Protein AF-A0A7K3GNE7-F1 (afdb_monomer_lite)

Structure (mmCIF, N/CA/C/O backbone):
data_AF-A0A7K3GNE7-F1
#
_entry.id   AF-A0A7K3GNE7-F1
#
loop_
_atom_site.group_PDB
_atom_site.id
_atom_site.type_symbol
_atom_site.label_atom_id
_atom_site.label_alt_id
_atom_site.label_comp_id
_atom_site.label_asym_id
_atom_site.label_entity_id
_atom_site.label_seq_id
_atom_site.pdbx_PDB_ins_code
_atom_site.Cartn_x
_atom_site.Cartn_y
_atom_site.Cartn_z
_atom_site.occupancy
_atom_site.B_iso_or_equiv
_atom_site.auth_seq_id
_atom_site.auth_comp_id
_atom_site.auth_asym_id
_atom_site.auth_atom_id
_atom_site.pdbx_PDB_model_num
ATOM 1 N N . MET A 1 1 ? 6.728 -35.533 55.984 1.00 44.62 1 MET A N 1
ATOM 2 C CA . MET A 1 1 ? 7.072 -34.169 55.531 1.00 44.62 1 MET A CA 1
ATOM 3 C C . MET A 1 1 ? 7.356 -34.229 54.044 1.00 44.62 1 MET A C 1
ATOM 5 O O . MET A 1 1 ? 8.386 -34.779 53.731 1.00 44.62 1 MET A O 1
ATOM 9 N N . HIS A 1 2 ? 6.476 -33.744 53.164 1.00 38.84 2 HIS A N 1
ATOM 10 C CA . HIS A 1 2 ? 6.829 -33.176 51.850 1.00 38.84 2 HIS A CA 1
ATOM 11 C C . HIS A 1 2 ? 5.596 -32.410 51.350 1.00 38.84 2 HIS A C 1
ATOM 13 O O . HIS A 1 2 ? 4.545 -32.997 51.109 1.00 38.84 2 HIS A O 1
ATOM 19 N N . ALA A 1 3 ? 5.709 -31.082 51.318 1.00 41.66 3 ALA A N 1
ATOM 20 C CA . ALA A 1 3 ? 4.660 -30.170 50.887 1.00 41.66 3 ALA A CA 1
ATOM 21 C C . ALA A 1 3 ? 4.619 -30.112 49.354 1.00 41.66 3 ALA A C 1
ATOM 23 O O . ALA A 1 3 ? 5.645 -29.894 48.711 1.00 41.66 3 ALA A O 1
ATOM 24 N N . VAL A 1 4 ? 3.432 -30.305 48.780 1.00 44.22 4 VAL A N 1
ATOM 25 C CA . VAL A 1 4 ? 3.156 -30.087 47.357 1.00 44.22 4 VAL A CA 1
ATOM 26 C C . VAL A 1 4 ? 2.780 -28.620 47.183 1.00 44.22 4 VAL A C 1
ATOM 28 O O . VAL A 1 4 ? 1.706 -28.193 47.601 1.00 44.22 4 VAL A O 1
ATOM 31 N N . THR A 1 5 ? 3.677 -27.834 46.594 1.00 40.72 5 THR A N 1
ATOM 32 C CA . THR A 1 5 ? 3.444 -26.414 46.314 1.00 40.72 5 THR A CA 1
ATOM 33 C C . THR A 1 5 ? 2.892 -26.263 44.898 1.00 40.72 5 THR A C 1
ATOM 35 O O . THR A 1 5 ? 3.589 -26.498 43.912 1.00 40.72 5 THR A O 1
ATOM 38 N N . THR A 1 6 ? 1.628 -25.862 44.783 1.00 38.97 6 THR A N 1
ATOM 39 C CA . THR A 1 6 ? 0.985 -25.487 43.518 1.00 38.97 6 THR A CA 1
ATOM 40 C C . THR A 1 6 ? 1.605 -24.198 42.978 1.00 38.97 6 THR A C 1
ATOM 42 O O . THR A 1 6 ? 1.540 -23.150 43.622 1.00 38.97 6 THR A O 1
ATOM 45 N N . LYS A 1 7 ? 2.214 -24.258 41.789 1.00 35.94 7 LYS A N 1
ATOM 46 C CA . LYS A 1 7 ? 2.802 -23.099 41.107 1.00 35.94 7 LYS A CA 1
ATOM 47 C C . LYS A 1 7 ? 1.728 -22.415 40.254 1.00 35.94 7 LYS A C 1
ATOM 49 O O . LYS A 1 7 ? 1.433 -22.853 39.149 1.00 35.94 7 LYS A O 1
ATOM 54 N N . THR A 1 8 ? 1.136 -21.347 40.781 1.00 36.00 8 THR A N 1
ATOM 55 C CA . THR A 1 8 ? 0.184 -20.482 40.070 1.00 36.00 8 THR A CA 1
ATOM 56 C C . THR A 1 8 ? 0.889 -19.742 38.929 1.00 36.00 8 THR A C 1
ATOM 58 O O . THR A 1 8 ? 1.745 -18.888 39.160 1.00 36.00 8 THR A O 1
ATOM 61 N N . THR A 1 9 ? 0.535 -20.056 37.684 1.00 36.22 9 THR A N 1
ATOM 62 C CA . THR A 1 9 ? 0.940 -19.308 36.486 1.00 36.22 9 THR A CA 1
ATOM 63 C C . THR A 1 9 ? 0.230 -17.957 36.447 1.00 36.22 9 THR A C 1
ATOM 65 O O . THR A 1 9 ? -0.969 -17.867 36.188 1.00 36.22 9 THR A O 1
ATOM 68 N N . LYS A 1 10 ? 0.989 -16.893 36.720 1.00 34.31 10 LYS A N 1
ATOM 69 C CA . LYS A 1 10 ? 0.568 -15.495 36.599 1.00 34.31 10 LYS A CA 1
ATOM 70 C C . LYS A 1 10 ? 0.518 -15.112 35.115 1.00 34.31 10 LYS A C 1
ATOM 72 O O . LYS A 1 10 ? 1.547 -15.126 34.445 1.00 34.31 10 LYS A O 1
ATOM 77 N N . ALA A 1 11 ? -0.672 -14.790 34.612 1.00 40.84 11 ALA A N 1
ATOM 78 C CA . ALA A 1 11 ? -0.861 -14.258 33.264 1.00 40.84 11 ALA A CA 1
ATOM 79 C C . ALA A 1 11 ? -0.118 -12.913 33.094 1.00 40.84 11 ALA A C 1
ATOM 81 O O . ALA A 1 11 ? -0.080 -12.121 34.044 1.00 40.84 11 ALA A O 1
ATOM 82 N N . PRO A 1 12 ? 0.467 -12.629 31.915 1.00 40.94 12 PRO A N 1
ATOM 83 C CA . PRO A 1 12 ? 1.102 -11.343 31.652 1.00 40.94 12 PRO A CA 1
ATOM 84 C C . PRO A 1 12 ? 0.048 -10.223 31.583 1.00 40.94 12 PRO A C 1
ATOM 86 O O . PRO A 1 12 ? -1.089 -10.469 31.166 1.00 40.94 12 PRO A O 1
ATOM 89 N N . PRO A 1 13 ? 0.389 -8.988 31.994 1.00 39.94 13 PRO A N 1
ATOM 90 C CA . PRO A 1 13 ? -0.555 -7.880 31.984 1.00 39.94 13 PRO A CA 1
ATOM 91 C C . PRO A 1 13 ? -0.960 -7.542 30.543 1.00 39.94 13 PRO A C 1
ATOM 93 O O . PRO A 1 13 ? -0.114 -7.261 29.695 1.00 39.94 13 PRO A O 1
ATOM 96 N N . ARG A 1 14 ? -2.271 -7.558 30.271 1.00 46.50 14 ARG A N 1
ATOM 97 C CA . ARG A 1 14 ? -2.849 -7.005 29.041 1.00 46.50 14 ARG A CA 1
ATOM 98 C C . ARG A 1 14 ? -2.554 -5.505 29.018 1.00 46.50 14 ARG A C 1
ATOM 100 O O . ARG A 1 14 ? -3.075 -4.768 29.851 1.00 46.50 14 ARG A O 1
ATOM 107 N N . GLY A 1 15 ? -1.695 -5.079 28.093 1.00 43.75 15 GLY A N 1
ATOM 108 C CA . GLY A 1 15 ? -1.466 -3.663 27.819 1.00 43.75 15 GLY A CA 1
ATOM 109 C C . GLY A 1 15 ? -2.760 -2.963 27.381 1.00 43.75 15 GLY A C 1
ATOM 110 O O . GLY A 1 15 ? -3.699 -3.631 26.935 1.00 43.75 15 GLY A O 1
ATOM 111 N N . PRO A 1 16 ? -2.840 -1.630 27.529 1.00 40.47 16 PRO A N 1
ATOM 112 C CA . PRO A 1 16 ? -4.023 -0.876 27.141 1.00 40.47 16 PRO A CA 1
ATOM 113 C C . PRO A 1 16 ? -4.309 -1.057 25.645 1.00 40.47 16 PRO A C 1
ATOM 115 O O . PRO A 1 16 ? -3.397 -1.112 24.822 1.00 40.47 16 PRO A O 1
ATOM 118 N N . SER A 1 17 ? -5.595 -1.150 25.304 1.00 46.12 17 SER A N 1
ATOM 119 C CA . SER A 1 17 ? -6.072 -1.180 23.919 1.00 46.12 17 SER A CA 1
ATOM 120 C C . SER A 1 17 ? -5.541 0.031 23.141 1.00 46.12 17 SER A C 1
ATOM 122 O O . SER A 1 17 ? -5.427 1.121 23.701 1.00 46.12 17 SER A O 1
ATOM 124 N N . LEU A 1 18 ? -5.269 -0.127 21.842 1.00 47.00 18 LEU A N 1
ATOM 125 C CA . LEU A 1 18 ? -4.891 0.971 20.936 1.00 47.00 18 LEU A CA 1
ATOM 126 C C . LEU A 1 18 ? -5.874 2.154 21.007 1.00 47.00 18 LEU A C 1
ATOM 128 O O . LEU A 1 18 ? -5.460 3.307 20.938 1.00 47.00 18 LEU A O 1
ATOM 132 N N . LEU A 1 19 ? -7.159 1.882 21.263 1.00 46.09 19 LEU A N 1
ATOM 133 C CA . LEU A 1 19 ? -8.177 2.914 21.493 1.00 46.09 19 LEU A CA 1
ATOM 134 C C . LEU A 1 19 ? -7.937 3.718 22.779 1.00 46.09 19 LEU A C 1
ATOM 136 O O . LEU A 1 19 ? -8.303 4.886 22.858 1.00 46.09 19 LEU A O 1
ATOM 140 N N . THR A 1 20 ? -7.329 3.114 23.796 1.00 43.34 20 THR A N 1
ATOM 141 C CA . THR A 1 20 ? -6.964 3.782 25.050 1.00 43.34 20 THR A CA 1
ATOM 142 C C . THR A 1 20 ? -5.728 4.658 24.868 1.00 43.34 20 THR A C 1
ATOM 144 O O . THR A 1 20 ? -5.700 5.752 25.419 1.00 43.34 20 THR A O 1
ATOM 147 N N . LEU A 1 21 ? -4.749 4.240 24.059 1.00 46.09 21 LEU A N 1
ATOM 148 C CA . LEU A 1 21 ? -3.610 5.097 23.708 1.00 46.09 21 LEU A CA 1
ATOM 149 C C . LEU A 1 21 ? -4.046 6.279 22.833 1.00 46.09 21 LEU A C 1
ATOM 151 O O . LEU A 1 21 ? -3.656 7.406 23.119 1.00 46.09 21 LEU A O 1
ATOM 155 N N . ALA A 1 22 ? -4.940 6.051 21.867 1.00 44.97 22 ALA A N 1
ATOM 156 C CA . ALA A 1 22 ? -5.535 7.120 21.063 1.00 44.97 22 ALA A CA 1
ATOM 157 C C . ALA A 1 22 ? -6.399 8.091 21.893 1.00 44.97 22 ALA A C 1
ATOM 159 O O . ALA A 1 22 ? -6.466 9.273 21.584 1.00 44.97 22 ALA A O 1
ATOM 160 N N . ARG A 1 23 ? -7.045 7.625 22.973 1.00 47.91 23 ARG A N 1
ATOM 161 C CA . ARG A 1 23 ? -7.781 8.507 23.898 1.00 47.91 23 ARG A CA 1
ATOM 162 C C . ARG A 1 23 ? -6.885 9.235 24.894 1.00 47.91 23 ARG A C 1
ATOM 164 O O . ARG A 1 23 ? -7.246 10.320 25.339 1.00 47.91 23 ARG A O 1
ATOM 171 N N . LEU A 1 24 ? -5.747 8.657 25.275 1.00 45.91 24 LEU A N 1
ATOM 172 C CA . LEU A 1 24 ? -4.810 9.291 26.205 1.00 45.91 24 LEU A CA 1
ATOM 173 C C . LEU A 1 24 ? -4.085 10.478 25.568 1.00 45.91 24 LEU A C 1
ATOM 175 O O . LEU A 1 24 ? -3.818 11.451 26.267 1.00 45.91 24 LEU A O 1
ATOM 179 N N . THR A 1 25 ? -3.844 10.456 24.256 1.00 46.09 25 THR A N 1
ATOM 180 C CA . THR A 1 25 ? -3.287 11.618 23.549 1.00 46.09 25 THR A CA 1
ATOM 181 C C . THR A 1 25 ? -4.280 12.783 23.471 1.00 46.09 25 THR A C 1
ATOM 183 O O . THR A 1 25 ? -3.853 13.933 23.480 1.00 46.09 25 THR A O 1
ATOM 186 N N . THR A 1 26 ? -5.593 12.523 23.489 1.00 44.25 26 THR A N 1
ATOM 187 C CA . THR A 1 26 ? -6.633 13.570 23.427 1.00 44.25 26 THR A CA 1
ATOM 188 C C . THR A 1 26 ? -7.192 13.991 24.792 1.00 44.25 26 THR A C 1
ATOM 190 O O . THR A 1 26 ? -7.855 15.018 24.890 1.00 44.25 26 THR A O 1
ATOM 193 N N . ALA A 1 27 ? -6.975 13.214 25.861 1.00 38.66 27 ALA A N 1
ATOM 194 C CA . ALA A 1 27 ? -7.550 13.492 27.186 1.00 38.66 27 ALA A CA 1
ATOM 195 C C . ALA A 1 27 ? -6.721 14.463 28.051 1.00 38.66 27 ALA A C 1
ATOM 197 O O . ALA A 1 27 ? -7.217 14.933 29.073 1.00 38.66 27 ALA A O 1
ATOM 198 N N . SER A 1 28 ? -5.492 14.811 27.651 1.00 44.25 28 SER A N 1
ATOM 199 C CA . SER A 1 28 ? -4.605 15.710 28.413 1.00 44.25 28 SER A CA 1
ATOM 200 C C . SER A 1 28 ? -4.872 17.208 28.171 1.00 44.25 28 SER A C 1
ATOM 202 O O . SER A 1 28 ? -3.947 18.017 28.190 1.00 44.25 28 SER A O 1
ATOM 204 N N . ALA A 1 29 ? -6.128 17.596 27.945 1.00 48.94 29 ALA A N 1
ATOM 205 C CA . ALA A 1 29 ? -6.529 18.990 27.740 1.00 48.94 29 ALA A CA 1
ATOM 206 C C . ALA A 1 29 ? -7.713 19.382 28.635 1.00 48.94 29 ALA A C 1
ATOM 208 O O . ALA A 1 29 ? -8.684 19.994 28.193 1.00 48.94 29 ALA A O 1
ATOM 209 N N . ARG A 1 30 ? -7.652 19.026 29.922 1.00 43.94 30 ARG A N 1
ATOM 210 C CA . ARG A 1 30 ? -8.574 19.586 30.916 1.00 43.94 30 ARG A CA 1
ATOM 211 C C . ARG A 1 30 ? -7.852 19.998 32.190 1.00 43.94 30 ARG A C 1
ATOM 213 O O . ARG A 1 30 ? -8.161 19.506 33.264 1.00 43.94 30 ARG A O 1
ATOM 220 N N . GLU A 1 31 ? -6.933 20.950 32.061 1.00 39.12 31 GLU A N 1
ATOM 221 C CA . GLU A 1 31 ? -6.566 21.822 33.177 1.00 39.12 31 GLU A CA 1
ATOM 222 C C . GLU A 1 31 ? -6.304 23.251 32.658 1.00 39.12 31 GLU A C 1
ATOM 224 O O . GLU A 1 31 ? -5.621 23.414 31.644 1.00 39.12 31 GLU A O 1
ATOM 229 N N . PRO A 1 32 ? -6.920 24.294 33.252 1.00 42.03 32 PRO A N 1
ATOM 230 C CA . PRO A 1 32 ? -7.066 25.593 32.610 1.00 42.03 32 PRO A CA 1
ATOM 231 C C . PRO A 1 32 ? -5.893 26.512 32.964 1.00 42.03 32 PRO A C 1
ATOM 233 O O . PRO A 1 32 ? -5.963 27.292 33.914 1.00 42.03 32 PRO A O 1
ATOM 236 N N . SER A 1 33 ? -4.827 26.477 32.170 1.00 40.34 33 SER A N 1
ATOM 237 C CA . SER A 1 33 ? -3.791 27.513 32.221 1.00 40.34 33 SER A CA 1
ATOM 238 C C . SER A 1 33 ? -4.138 28.627 31.236 1.00 40.34 33 SER A C 1
ATOM 240 O O . SER A 1 33 ? -4.093 28.459 30.020 1.00 40.34 33 SER A O 1
ATOM 242 N N . ARG A 1 34 ? -4.548 29.769 31.798 1.00 41.94 34 ARG A N 1
ATOM 243 C CA . ARG A 1 34 ? -4.919 31.003 31.096 1.00 41.94 34 ARG A CA 1
ATOM 244 C C . ARG A 1 34 ? -3.730 31.583 30.323 1.00 41.94 34 ARG A C 1
ATOM 246 O O . ARG A 1 34 ? -2.886 32.248 30.913 1.00 41.94 34 ARG A O 1
ATOM 253 N N . CYS A 1 35 ? -3.761 31.454 29.003 1.00 32.28 35 CYS A N 1
ATOM 254 C CA . CYS A 1 35 ? -3.206 32.453 28.093 1.00 32.28 35 CYS A CA 1
ATOM 255 C C . CYS A 1 35 ? -4.302 32.833 27.086 1.00 32.28 35 CYS A C 1
ATOM 257 O O . CYS A 1 35 ? -4.970 31.936 26.569 1.00 32.28 35 CYS A O 1
ATOM 259 N N . PRO A 1 36 ? -4.537 34.130 26.822 1.00 38.75 36 PRO A N 1
ATOM 260 C CA . PRO A 1 36 ? -5.545 34.544 25.860 1.00 38.75 36 PRO A CA 1
ATOM 261 C C . PRO A 1 36 ? -5.020 34.268 24.446 1.00 38.75 36 PRO A C 1
ATOM 263 O O . PRO A 1 36 ? -4.146 34.974 23.949 1.00 38.75 36 PRO A O 1
ATOM 266 N N . VAL A 1 37 ? -5.532 33.211 23.818 1.00 46.28 37 VAL A N 1
ATOM 267 C CA . VAL A 1 37 ? -5.336 32.920 22.392 1.00 46.28 37 VAL A CA 1
ATOM 268 C C . VAL A 1 37 ? -6.457 33.627 21.615 1.00 46.28 37 VAL A C 1
ATOM 270 O O . VAL A 1 37 ? -7.616 33.529 22.029 1.00 46.28 37 VAL A O 1
ATOM 273 N N . PRO A 1 38 ? -6.154 34.375 20.537 1.00 38.75 38 PRO A N 1
ATOM 274 C CA . PRO A 1 38 ? -7.177 35.029 19.727 1.00 38.75 38 PRO A CA 1
ATOM 275 C C . PRO A 1 38 ? -8.026 33.985 18.976 1.00 38.75 38 PRO A C 1
ATOM 277 O O . PRO A 1 38 ? -7.500 32.943 18.584 1.00 38.75 38 PRO A O 1
ATOM 280 N N . PRO A 1 39 ? -9.330 34.233 18.757 1.00 38.25 39 PRO A N 1
ATOM 281 C CA . PRO A 1 39 ? -10.197 33.288 18.066 1.00 38.25 39 PRO A CA 1
ATOM 282 C C . PRO A 1 39 ? -9.892 33.296 16.564 1.00 38.25 39 PRO A C 1
ATOM 284 O O . PRO A 1 39 ? -10.292 34.195 15.830 1.00 38.25 39 PRO A O 1
ATOM 287 N N . GLY A 1 40 ? -9.177 32.268 16.122 1.00 39.81 40 GLY A N 1
ATOM 288 C CA . GLY A 1 40 ? -8.947 31.923 14.726 1.00 39.81 40 GLY A CA 1
ATOM 289 C C . GLY A 1 40 ? -8.779 30.413 14.652 1.00 39.81 40 GLY A C 1
ATOM 290 O O . GLY A 1 40 ? -7.779 29.879 15.121 1.00 39.81 40 GLY A O 1
ATOM 291 N N . ARG A 1 41 ? -9.824 29.737 14.168 1.00 50.97 41 ARG A N 1
ATOM 292 C CA . ARG A 1 41 ? -9.924 28.283 14.032 1.00 50.97 41 ARG A CA 1
ATOM 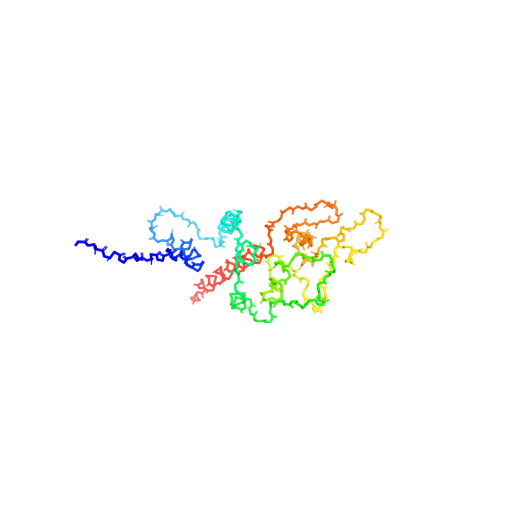293 C C . ARG A 1 41 ? -8.963 27.777 12.966 1.00 50.97 41 ARG A C 1
ATOM 295 O O . ARG A 1 41 ? -9.245 27.919 11.784 1.00 50.97 41 ARG A O 1
ATOM 302 N N . GLU A 1 42 ? -7.909 27.119 13.406 1.00 49.09 42 GLU A N 1
ATOM 303 C CA . GLU A 1 42 ? -7.164 26.115 12.652 1.00 49.09 42 GLU A CA 1
ATOM 304 C C . GLU A 1 42 ? -6.773 25.087 13.709 1.00 49.09 42 GLU A C 1
ATOM 306 O O . GLU A 1 42 ? -6.266 25.490 14.760 1.00 49.09 42 GLU A O 1
ATOM 311 N N . THR A 1 43 ? -7.041 23.791 13.521 1.00 50.97 43 THR A N 1
ATOM 312 C CA . THR A 1 43 ? -6.404 22.800 14.388 1.00 50.97 43 THR A CA 1
ATOM 313 C C . THR A 1 43 ? -4.917 22.936 14.068 1.00 50.97 43 THR A C 1
ATOM 315 O O . THR A 1 43 ? -4.498 22.757 12.921 1.00 50.97 43 THR A O 1
ATOM 318 N N . PRO A 1 44 ? -4.114 23.486 14.991 1.00 53.16 44 PRO A N 1
ATOM 319 C CA . PRO A 1 44 ? -2.886 24.112 14.546 1.00 53.16 44 PRO A CA 1
ATOM 320 C C . PRO A 1 44 ? -1.959 23.001 14.059 1.00 53.16 44 PRO A C 1
ATOM 322 O O . PRO A 1 44 ? -1.796 21.996 14.753 1.00 53.16 44 PRO A O 1
ATOM 325 N N . LEU A 1 45 ? -1.390 23.182 12.860 1.00 58.03 45 LEU A N 1
ATOM 326 C CA . LEU A 1 45 ? -0.559 22.237 12.088 1.00 58.03 45 LEU A CA 1
ATOM 327 C C . LEU A 1 45 ? 0.398 21.369 12.932 1.00 58.03 45 LEU A C 1
ATOM 329 O O . LEU A 1 45 ? 0.775 20.261 12.536 1.00 58.03 45 LEU A O 1
ATOM 333 N N . PHE A 1 46 ? 0.806 21.871 14.098 1.00 56.28 46 PHE A N 1
ATOM 334 C CA . PHE A 1 46 ? 1.627 21.166 15.068 1.00 56.28 46 PHE A CA 1
ATOM 335 C C . PHE A 1 46 ? 0.964 19.920 15.676 1.00 56.28 46 PHE A C 1
ATOM 337 O O . PHE A 1 46 ? 1.689 18.972 15.949 1.00 56.28 46 PHE A O 1
ATOM 344 N N . TRP A 1 47 ? -0.359 19.857 15.870 1.00 54.78 47 TRP A N 1
ATOM 345 C CA . TRP A 1 47 ? -1.026 18.658 16.408 1.00 54.78 47 TRP A CA 1
ATOM 346 C C . TRP A 1 47 ? -1.074 17.534 15.385 1.00 54.78 47 TRP A C 1
ATOM 348 O O . TRP A 1 47 ? -0.765 16.393 15.720 1.00 54.78 47 TRP A O 1
ATOM 358 N N . THR A 1 48 ? -1.383 17.859 14.132 1.00 60.59 48 THR A N 1
ATOM 359 C CA . THR A 1 48 ? -1.334 16.914 13.013 1.00 60.59 48 THR A CA 1
ATOM 360 C C . THR A 1 48 ? 0.086 16.390 12.822 1.00 60.59 48 THR A C 1
ATOM 362 O O . THR A 1 48 ? 0.309 15.181 12.758 1.00 60.59 48 THR A O 1
ATOM 365 N N . SER A 1 49 ? 1.070 17.294 12.855 1.00 65.50 49 SER A N 1
ATOM 366 C CA . SER A 1 49 ? 2.487 16.928 12.815 1.00 65.50 49 SER A CA 1
ATOM 367 C C . SER A 1 49 ? 2.884 16.062 14.018 1.00 65.50 49 SER A C 1
ATOM 369 O O . SER A 1 49 ? 3.560 15.055 13.845 1.00 65.50 49 SER A O 1
ATOM 371 N N . ALA A 1 50 ? 2.430 16.382 15.234 1.00 63.75 50 ALA A N 1
ATOM 372 C CA . ALA A 1 50 ? 2.741 15.627 16.450 1.00 63.75 50 ALA A CA 1
ATOM 373 C C . ALA A 1 50 ? 2.077 14.244 16.488 1.00 63.75 50 ALA A C 1
ATOM 375 O O . ALA A 1 50 ? 2.691 13.295 16.970 1.00 63.75 50 ALA A O 1
ATOM 376 N N . ALA A 1 51 ? 0.858 14.099 15.963 1.00 65.06 51 ALA A N 1
ATOM 377 C CA . ALA A 1 51 ? 0.180 12.812 15.843 1.00 65.06 51 ALA A CA 1
ATOM 378 C C . ALA A 1 51 ? 0.899 11.898 14.839 1.00 65.06 51 ALA A C 1
ATOM 380 O O . ALA A 1 51 ? 1.124 10.723 15.132 1.00 65.06 51 ALA A O 1
ATOM 381 N N . LEU A 1 52 ? 1.333 12.449 13.699 1.00 65.06 52 LEU A N 1
ATOM 382 C CA . LEU A 1 52 ? 2.135 11.729 12.707 1.00 65.06 52 LEU A CA 1
ATOM 383 C C . LEU A 1 52 ? 3.517 11.350 13.256 1.00 65.06 52 LEU A C 1
ATOM 385 O O . LEU A 1 52 ? 3.907 10.188 13.171 1.00 65.06 52 LEU A O 1
ATOM 389 N N . ILE A 1 53 ? 4.227 12.287 13.892 1.00 65.81 53 ILE A N 1
ATOM 390 C CA . ILE A 1 53 ? 5.521 12.031 14.548 1.00 65.81 53 ILE A CA 1
ATOM 391 C C . ILE A 1 53 ? 5.359 10.985 15.658 1.00 65.81 53 ILE A C 1
ATOM 393 O O . ILE A 1 53 ? 6.154 10.053 15.749 1.00 65.81 53 ILE A O 1
ATOM 397 N N . GLY A 1 54 ? 4.309 11.090 16.474 1.00 60.78 54 GLY A N 1
ATOM 398 C CA . GLY A 1 54 ? 3.993 10.125 17.523 1.00 60.78 54 GLY A CA 1
ATOM 399 C C . GLY A 1 54 ? 3.727 8.732 16.959 1.00 60.78 54 GLY A C 1
ATOM 400 O O . GLY A 1 54 ? 4.285 7.760 17.461 1.00 60.78 54 GLY A O 1
ATOM 401 N N . SER A 1 55 ? 2.946 8.634 15.882 1.00 60.03 55 SER A N 1
ATOM 402 C CA . SER A 1 55 ? 2.698 7.377 15.173 1.00 60.03 55 SER A CA 1
ATOM 403 C C . SER A 1 55 ? 3.989 6.764 14.629 1.00 60.03 55 SER A C 1
ATOM 405 O O . SER A 1 55 ? 4.272 5.597 14.893 1.00 60.03 55 SER A O 1
ATOM 407 N N . LEU A 1 56 ? 4.811 7.562 13.940 1.00 64.62 56 LEU A N 1
ATOM 408 C CA . LEU A 1 56 ? 6.103 7.133 13.402 1.00 64.62 56 LEU A CA 1
ATOM 409 C C . LEU A 1 56 ? 7.034 6.615 14.512 1.00 64.62 56 LEU A C 1
ATOM 411 O O . LEU A 1 56 ? 7.619 5.539 14.372 1.00 64.62 56 LEU A O 1
ATOM 415 N N . LEU A 1 57 ? 7.103 7.308 15.653 1.00 63.50 57 LEU A N 1
ATOM 416 C CA . LEU A 1 57 ? 7.880 6.884 16.824 1.00 63.50 57 LEU A CA 1
ATOM 417 C C . LEU A 1 57 ? 7.323 5.614 17.490 1.00 63.50 57 LEU A C 1
ATOM 419 O O . LEU A 1 57 ? 8.097 4.777 17.948 1.00 63.50 57 LEU A O 1
ATOM 423 N N . LEU A 1 58 ? 5.999 5.437 17.526 1.00 61.16 58 LEU A N 1
ATOM 424 C CA . LEU A 1 58 ? 5.338 4.233 18.048 1.00 61.16 58 LEU A CA 1
ATOM 425 C C . LEU A 1 58 ? 5.564 3.003 17.155 1.00 61.16 58 LEU A C 1
ATOM 427 O O . LEU A 1 58 ? 5.688 1.889 17.671 1.00 61.16 58 LEU A O 1
ATOM 431 N N . SER A 1 59 ? 5.636 3.206 15.838 1.00 60.09 59 SER A N 1
ATOM 432 C CA . SER A 1 59 ? 5.900 2.157 14.845 1.00 60.09 59 SER A CA 1
ATOM 433 C C . SER A 1 59 ? 7.377 1.774 14.716 1.00 60.09 59 SER A C 1
ATOM 435 O O . SER A 1 59 ? 7.690 0.689 14.225 1.00 60.09 59 SER A O 1
ATOM 437 N N . ALA A 1 60 ? 8.304 2.626 15.166 1.00 57.56 60 ALA A N 1
ATOM 438 C CA . ALA A 1 60 ? 9.734 2.391 15.013 1.00 57.56 60 ALA A CA 1
ATOM 439 C C . ALA A 1 60 ? 10.180 1.117 15.765 1.00 57.56 60 ALA A C 1
ATOM 441 O O . ALA A 1 60 ? 10.296 1.087 16.990 1.00 57.56 60 ALA A O 1
ATOM 442 N N . GLY A 1 61 ? 10.435 0.043 15.011 1.00 59.53 61 GLY A N 1
ATOM 443 C CA . GLY A 1 61 ? 11.032 -1.202 15.507 1.00 59.53 61 GLY A CA 1
ATOM 444 C C . GLY A 1 61 ? 10.064 -2.224 16.112 1.00 59.53 61 GLY A C 1
ATOM 445 O O . GLY A 1 61 ? 10.512 -3.285 16.550 1.00 59.53 61 GLY A O 1
ATOM 446 N N . ARG A 1 62 ? 8.751 -1.965 16.123 1.00 64.75 62 ARG A N 1
ATOM 447 C CA . ARG A 1 62 ? 7.754 -2.955 16.556 1.00 64.75 62 ARG A CA 1
ATOM 448 C C . ARG A 1 62 ? 7.162 -3.655 15.345 1.00 64.75 62 ARG A C 1
ATOM 450 O O . ARG A 1 62 ? 6.523 -3.017 14.525 1.00 64.75 62 ARG A O 1
ATOM 457 N N . ARG A 1 63 ? 7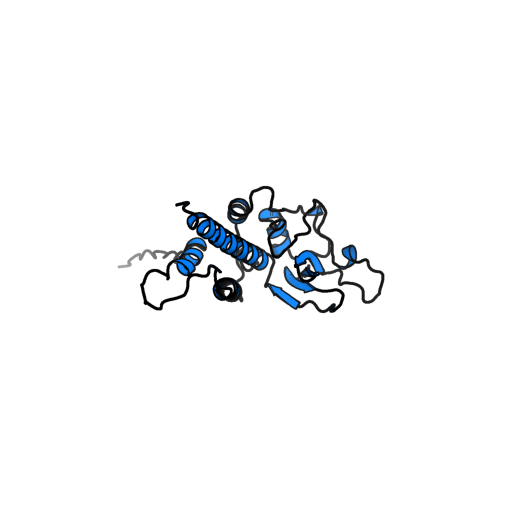.336 -4.975 15.259 1.00 76.88 63 ARG A N 1
ATOM 458 C CA . ARG A 1 63 ? 6.504 -5.816 14.392 1.00 76.88 63 ARG A CA 1
ATOM 459 C C . ARG A 1 63 ? 5.417 -6.460 15.232 1.00 76.88 63 ARG A C 1
ATOM 461 O O . ARG A 1 63 ? 5.672 -6.977 16.319 1.00 76.88 63 ARG A O 1
ATOM 468 N N . THR A 1 64 ? 4.205 -6.382 14.723 1.00 85.00 64 THR A N 1
ATOM 469 C CA . THR A 1 64 ? 3.023 -7.006 15.303 1.00 85.00 64 THR A CA 1
ATOM 470 C C . THR A 1 64 ? 2.900 -8.459 14.846 1.00 85.00 64 THR A C 1
ATOM 472 O O . THR A 1 64 ? 3.794 -8.994 14.185 1.00 85.00 64 THR A O 1
ATOM 475 N N . THR A 1 65 ? 1.794 -9.119 15.197 1.00 84.88 65 THR A N 1
ATOM 476 C CA . THR A 1 65 ? 1.564 -10.517 14.803 1.00 84.88 65 THR A CA 1
ATOM 477 C C . THR A 1 65 ? 1.392 -10.688 13.295 1.00 84.88 65 THR A C 1
ATOM 479 O O . THR A 1 65 ? 1.746 -11.740 12.765 1.00 84.88 65 THR A O 1
ATOM 482 N N . SER A 1 66 ? 0.926 -9.650 12.591 1.00 85.31 66 SER A N 1
ATOM 483 C CA . SER A 1 66 ? 0.849 -9.640 11.126 1.00 85.31 66 SER A CA 1
ATOM 484 C C . SER A 1 66 ? 2.205 -9.467 10.436 1.00 85.31 66 SER A C 1
ATOM 486 O O . SER A 1 66 ? 2.305 -9.706 9.236 1.00 85.31 66 SER A O 1
ATOM 488 N N . GLY A 1 67 ? 3.252 -9.070 11.167 1.00 88.81 67 GLY A N 1
ATOM 489 C CA . GLY A 1 67 ? 4.559 -8.730 10.600 1.00 88.81 67 GLY A CA 1
ATOM 490 C C . GLY A 1 67 ? 4.682 -7.282 10.110 1.00 88.81 67 GLY A C 1
ATOM 491 O O . GLY A 1 67 ? 5.782 -6.904 9.695 1.00 88.81 67 GLY A O 1
ATOM 492 N N . LEU A 1 68 ? 3.604 -6.491 10.209 1.00 92.12 68 LEU A N 1
ATOM 493 C CA . LEU A 1 68 ? 3.568 -5.040 9.988 1.00 92.12 68 LEU A CA 1
ATOM 494 C C . LEU A 1 68 ? 3.726 -4.266 11.304 1.00 92.12 68 LEU A C 1
ATOM 496 O O . LEU A 1 68 ? 3.643 -4.838 12.396 1.00 92.12 68 LEU A O 1
ATOM 500 N N . ALA A 1 69 ? 3.926 -2.957 11.211 1.00 91.31 69 ALA A N 1
ATOM 501 C CA . ALA A 1 69 ? 4.063 -2.054 12.343 1.00 91.31 69 ALA A CA 1
ATOM 502 C C . ALA A 1 69 ? 2.787 -1.935 13.191 1.00 91.31 69 ALA A C 1
ATOM 504 O O . ALA A 1 69 ? 2.878 -1.775 14.411 1.00 91.31 69 ALA A O 1
ATOM 505 N N . LEU A 1 70 ? 1.604 -2.038 12.573 1.00 90.06 70 LEU A N 1
ATOM 506 C CA . LEU A 1 70 ? 0.305 -1.909 13.234 1.00 90.06 70 LEU A CA 1
ATOM 507 C C . LEU A 1 70 ? -0.673 -3.002 12.769 1.00 90.06 70 LEU A C 1
ATOM 509 O O . LEU A 1 70 ? -0.883 -3.200 11.575 1.00 90.06 70 LEU A O 1
ATOM 513 N N . ASP A 1 71 ? -1.349 -3.651 13.721 1.00 90.44 71 ASP A N 1
ATOM 514 C CA . ASP A 1 71 ? -2.480 -4.549 13.450 1.00 90.44 71 ASP A CA 1
ATOM 515 C C . ASP A 1 71 ? -3.773 -3.712 13.394 1.00 90.44 71 ASP A C 1
ATOM 517 O O . ASP A 1 71 ? -4.478 -3.547 14.396 1.00 90.44 71 ASP A O 1
ATOM 521 N N . LEU A 1 72 ? -4.067 -3.123 12.229 1.00 89.69 72 LEU A N 1
ATOM 522 C CA . LEU A 1 72 ? -5.273 -2.311 12.031 1.00 89.69 72 LEU A CA 1
ATOM 523 C C . LEU A 1 72 ? -6.482 -3.182 11.662 1.00 89.69 72 LEU A C 1
ATOM 525 O O . LEU A 1 72 ? -6.432 -3.906 10.666 1.00 89.69 72 LEU A O 1
ATOM 529 N N . PRO A 1 73 ? -7.606 -3.083 12.393 1.00 89.81 73 PRO A N 1
ATOM 530 C CA . PRO A 1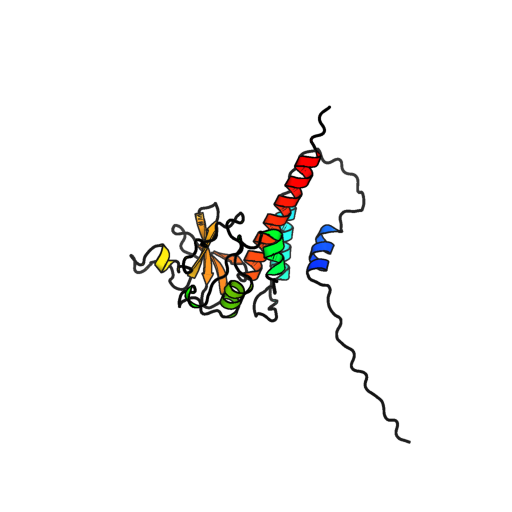 73 ? -8.801 -3.835 12.048 1.00 89.81 73 PRO A CA 1
ATOM 531 C C . PRO A 1 73 ? -9.589 -3.146 10.924 1.00 89.81 73 PRO A C 1
ATOM 533 O O . PRO A 1 73 ? -9.899 -1.960 11.018 1.00 89.81 73 PRO A O 1
ATOM 536 N N . TYR A 1 74 ? -10.062 -3.915 9.939 1.00 89.81 74 TYR A N 1
ATOM 537 C CA . TYR A 1 74 ? -10.973 -3.455 8.871 1.00 89.81 74 TYR A CA 1
ATOM 538 C C . TYR A 1 74 ? -12.176 -2.632 9.375 1.00 89.81 74 TYR A C 1
ATOM 540 O O . TYR A 1 74 ? -12.619 -1.669 8.744 1.00 89.81 74 TYR A O 1
ATOM 548 N N . ARG A 1 75 ? -12.717 -2.980 10.553 1.00 88.69 75 ARG A N 1
ATOM 549 C CA . ARG A 1 75 ? -13.844 -2.247 11.153 1.00 88.69 75 ARG A CA 1
ATOM 550 C C . ARG A 1 75 ? -13.504 -0.811 11.551 1.00 88.69 75 ARG A C 1
ATOM 552 O O . ARG A 1 75 ? -14.419 -0.000 11.620 1.00 88.69 75 ARG A O 1
ATOM 559 N N . LEU A 1 76 ? -12.239 -0.507 11.845 1.00 89.56 76 LEU A N 1
ATOM 560 C CA . LEU A 1 76 ? -11.804 0.861 12.130 1.00 89.56 76 LEU A CA 1
ATOM 561 C C . LEU A 1 76 ? -11.954 1.715 10.871 1.00 89.56 76 LEU A C 1
ATOM 563 O O . LEU A 1 76 ? -12.628 2.737 10.907 1.00 89.56 76 LEU A O 1
ATOM 567 N N . LEU A 1 77 ? -11.397 1.239 9.756 1.00 89.31 77 LEU A N 1
ATOM 568 C CA . LEU A 1 77 ? -11.396 1.972 8.492 1.00 89.31 77 LEU A CA 1
ATOM 569 C C . LEU A 1 77 ? -12.808 2.132 7.941 1.00 89.31 77 LEU A C 1
ATOM 571 O O . LEU A 1 77 ? -13.232 3.235 7.635 1.00 89.31 77 LEU A O 1
ATOM 575 N N . THR A 1 78 ? -13.587 1.054 7.898 1.00 89.69 78 THR A N 1
ATOM 576 C CA . THR A 1 78 ? -14.956 1.125 7.362 1.00 89.69 78 THR A CA 1
ATOM 577 C C . THR A 1 78 ? -15.930 1.926 8.208 1.00 89.69 78 THR A C 1
ATOM 579 O O . THR A 1 78 ? -16.948 2.375 7.685 1.00 89.69 78 THR A O 1
ATOM 582 N N . ARG A 1 79 ? -15.654 2.094 9.506 1.00 88.06 79 ARG A N 1
ATOM 583 C CA . ARG A 1 79 ? -16.434 2.990 10.360 1.00 88.06 79 ARG A CA 1
ATOM 584 C C . ARG A 1 79 ? -16.155 4.453 10.033 1.00 88.06 79 ARG A C 1
ATOM 586 O O . ARG A 1 79 ? -17.090 5.240 10.087 1.00 88.06 79 ARG A O 1
ATOM 593 N N . GLU A 1 80 ? -14.903 4.783 9.736 1.00 86.75 80 GLU A N 1
ATOM 594 C CA . GLU A 1 80 ? -14.486 6.162 9.488 1.00 86.75 80 GLU A CA 1
ATOM 595 C C . GLU A 1 80 ? -14.752 6.577 8.036 1.00 86.75 80 GLU A C 1
ATOM 597 O O . GLU A 1 80 ? -15.448 7.550 7.779 1.00 86.75 80 GLU A O 1
ATOM 602 N N . PHE A 1 81 ? -14.268 5.786 7.079 1.00 84.44 81 PHE A N 1
ATOM 603 C CA . PHE A 1 81 ? -14.332 6.099 5.651 1.00 84.44 81 PHE A CA 1
ATOM 604 C C . PHE A 1 81 ? -15.628 5.632 4.981 1.00 84.44 81 PHE A C 1
ATOM 606 O O . PHE A 1 81 ? -15.993 6.128 3.917 1.00 84.44 81 PHE A O 1
ATOM 613 N N . GLY A 1 82 ? -16.335 4.681 5.597 1.00 84.06 82 GLY A N 1
ATOM 614 C CA . GLY A 1 82 ? -17.446 3.959 4.982 1.00 84.06 82 GLY A CA 1
ATOM 615 C C . GLY A 1 82 ? -16.998 2.666 4.290 1.00 84.06 82 GLY A C 1
ATOM 616 O O . GLY A 1 82 ? -15.847 2.494 3.901 1.00 84.06 82 GLY A O 1
ATOM 617 N N . ARG A 1 83 ? -17.918 1.702 4.149 1.00 75.62 83 ARG A N 1
ATOM 618 C CA . ARG A 1 83 ? -17.606 0.363 3.604 1.00 75.62 83 ARG A CA 1
ATOM 619 C C . ARG A 1 83 ? -17.208 0.354 2.129 1.00 75.62 83 ARG A C 1
ATOM 621 O O . ARG A 1 83 ? -16.451 -0.524 1.743 1.00 75.62 83 ARG A O 1
ATOM 628 N N . GLY A 1 84 ? -17.743 1.278 1.334 1.00 80.00 84 GLY A N 1
ATOM 629 C CA . GLY A 1 84 ? -17.485 1.376 -0.107 1.00 80.00 84 GLY A CA 1
ATOM 630 C C . GLY A 1 84 ? -16.376 2.359 -0.467 1.00 80.00 84 GLY A C 1
ATOM 631 O O . GLY A 1 84 ? -16.389 2.851 -1.579 1.00 80.00 84 GLY A O 1
ATOM 632 N N . ARG A 1 85 ? -15.524 2.719 0.501 1.00 85.88 85 ARG A N 1
ATOM 633 C CA . ARG A 1 85 ? -14.412 3.678 0.364 1.00 85.88 85 ARG A CA 1
ATOM 634 C C . ARG A 1 85 ? -13.109 3.098 0.919 1.00 85.88 85 ARG A C 1
ATOM 636 O O . ARG A 1 85 ? -12.223 3.819 1.369 1.00 85.88 85 ARG A O 1
ATOM 643 N N . VAL A 1 86 ? -13.052 1.773 1.013 1.00 91.06 86 VAL A N 1
ATOM 644 C CA . VAL A 1 86 ? -11.893 1.017 1.484 1.00 91.06 86 VAL A CA 1
ATOM 645 C C . VAL A 1 86 ? -11.716 -0.139 0.513 1.00 91.06 86 VAL A C 1
ATOM 647 O O . VAL A 1 86 ? -12.372 -1.178 0.651 1.00 91.06 86 VAL A O 1
ATOM 650 N N . ALA A 1 87 ? -10.845 0.068 -0.466 1.00 91.19 87 ALA A N 1
ATOM 651 C CA . ALA A 1 87 ? -10.539 -0.896 -1.503 1.00 91.19 87 ALA A CA 1
ATOM 652 C C . ALA A 1 87 ? -9.810 -2.094 -0.902 1.00 91.19 87 ALA A C 1
ATOM 654 O O . ALA A 1 87 ? -8.814 -1.945 -0.191 1.00 91.19 87 ALA A O 1
ATOM 655 N N . ARG A 1 88 ? -10.305 -3.295 -1.194 1.00 93.06 88 ARG A N 1
ATOM 656 C CA . ARG A 1 88 ? -9.620 -4.550 -0.882 1.00 93.06 88 ARG A CA 1
ATOM 657 C C . ARG A 1 88 ? -9.265 -5.239 -2.184 1.00 93.06 88 ARG A C 1
ATOM 659 O O . ARG A 1 88 ? -10.025 -5.157 -3.142 1.00 93.06 88 ARG A O 1
ATOM 666 N N . PHE A 1 89 ? -8.129 -5.911 -2.167 1.00 93.12 89 PHE A N 1
ATOM 667 C CA . PHE A 1 89 ? -7.538 -6.533 -3.343 1.00 93.12 89 PHE A CA 1
ATOM 668 C C . PHE A 1 89 ? -7.539 -8.047 -3.185 1.00 93.12 89 PHE A C 1
ATOM 670 O O . PHE A 1 89 ? -7.274 -8.564 -2.097 1.00 93.12 89 PHE A O 1
ATOM 677 N N . GLU A 1 90 ? -7.810 -8.755 -4.269 1.00 93.62 90 GLU A N 1
ATOM 678 C CA . GLU A 1 90 ? -7.649 -10.199 -4.348 1.00 93.62 90 GLU A CA 1
ATOM 679 C C . GLU A 1 90 ? -6.225 -10.557 -4.791 1.00 93.62 90 GLU A C 1
ATOM 681 O O . GLU A 1 90 ? -5.476 -9.731 -5.308 1.00 93.62 90 GLU A O 1
ATOM 686 N N . ASP A 1 91 ? -5.827 -11.821 -4.620 1.00 92.81 91 ASP A N 1
ATOM 687 C CA . ASP A 1 91 ? -4.464 -12.250 -4.968 1.00 92.81 91 ASP A CA 1
ATOM 688 C C . ASP A 1 91 ? -4.115 -12.058 -6.456 1.00 92.81 91 ASP A C 1
ATOM 690 O O . ASP A 1 91 ? -2.938 -11.919 -6.795 1.00 92.81 91 ASP A O 1
ATOM 694 N N . VAL A 1 92 ? -5.135 -12.033 -7.321 1.00 93.19 92 VAL A N 1
ATOM 695 C CA . VAL A 1 92 ? -5.021 -11.771 -8.766 1.00 93.19 92 VAL A CA 1
ATOM 696 C C . VAL A 1 92 ? -4.784 -10.298 -9.096 1.00 93.19 92 VAL A C 1
ATOM 698 O O . VAL A 1 92 ? -4.273 -10.001 -10.172 1.00 93.19 92 VAL A O 1
ATOM 701 N N . ASP A 1 93 ? -5.112 -9.396 -8.171 1.00 93.94 93 ASP A N 1
ATOM 702 C CA . ASP A 1 93 ? -4.936 -7.952 -8.338 1.00 93.94 93 ASP A CA 1
ATOM 703 C C . ASP A 1 93 ? -3.518 -7.508 -7.952 1.00 93.94 93 ASP A C 1
ATOM 705 O O . ASP A 1 93 ? -3.135 -6.359 -8.180 1.00 93.94 93 ASP A O 1
ATOM 709 N N . PHE A 1 94 ? -2.725 -8.400 -7.346 1.00 95.38 94 PHE A N 1
ATOM 710 C CA . PHE A 1 94 ? -1.353 -8.105 -6.958 1.00 95.38 94 PHE A CA 1
ATOM 711 C C . PHE A 1 94 ? -0.371 -8.400 -8.093 1.00 95.38 94 PHE A C 1
ATOM 713 O O . PHE A 1 94 ? -0.332 -9.529 -8.597 1.00 95.38 94 PHE A O 1
ATOM 720 N N . PRO A 1 95 ? 0.524 -7.453 -8.421 1.00 94.75 95 PRO A N 1
ATOM 721 C CA . PRO A 1 95 ? 1.569 -7.714 -9.390 1.00 94.75 95 PRO A CA 1
ATOM 722 C C . PRO A 1 95 ? 2.541 -8.771 -8.836 1.00 94.75 95 PRO A C 1
ATOM 724 O O . PRO A 1 95 ? 2.741 -8.858 -7.615 1.00 94.75 95 PRO A O 1
ATOM 727 N N . PRO A 1 96 ? 3.222 -9.545 -9.703 1.00 94.56 96 PRO A N 1
ATOM 728 C CA . PRO A 1 96 ? 4.198 -10.550 -9.272 1.00 94.56 96 PRO A CA 1
ATOM 729 C C . PRO A 1 96 ? 5.330 -9.977 -8.409 1.00 94.56 96 PRO A C 1
ATOM 731 O O . PRO A 1 96 ? 5.888 -10.679 -7.570 1.00 94.56 96 PRO A O 1
ATOM 734 N N . ALA A 1 97 ? 5.648 -8.693 -8.599 1.00 94.94 97 ALA A N 1
ATOM 735 C CA . ALA A 1 97 ? 6.646 -7.966 -7.826 1.00 94.94 97 ALA A CA 1
ATOM 736 C C . ALA A 1 97 ? 6.280 -7.814 -6.341 1.00 94.94 97 ALA A C 1
ATOM 738 O O . ALA A 1 97 ? 7.174 -7.751 -5.497 1.00 94.94 97 ALA A O 1
ATOM 739 N N . LEU A 1 98 ? 4.987 -7.767 -6.000 1.00 97.00 98 LEU A N 1
ATOM 740 C CA . LEU A 1 98 ? 4.545 -7.694 -4.613 1.00 97.00 98 LEU A CA 1
ATOM 741 C C . LEU A 1 98 ? 4.652 -9.083 -3.988 1.00 97.00 98 LEU A C 1
ATOM 743 O O . LEU A 1 98 ? 3.695 -9.843 -4.021 1.00 97.00 98 LEU A O 1
ATOM 747 N N . THR A 1 99 ? 5.801 -9.437 -3.426 1.00 97.50 99 THR A N 1
ATOM 748 C CA . THR A 1 99 ? 6.027 -10.727 -2.747 1.00 97.50 99 THR A CA 1
ATOM 749 C C . THR A 1 99 ? 5.910 -10.636 -1.226 1.00 97.50 99 THR A C 1
ATOM 751 O O . THR A 1 99 ? 5.853 -11.658 -0.545 1.00 97.50 99 THR A O 1
ATOM 754 N N . HIS A 1 100 ? 5.891 -9.421 -0.672 1.00 97.69 100 HIS A N 1
ATOM 755 C CA . HIS A 1 100 ? 5.826 -9.194 0.764 1.00 97.69 100 HIS A CA 1
ATOM 756 C C . HIS A 1 100 ? 4.450 -9.591 1.323 1.00 97.69 100 HIS A C 1
ATOM 758 O O . HIS A 1 100 ? 3.483 -8.826 1.291 1.00 97.69 100 HIS A O 1
ATOM 764 N N . GLU A 1 101 ? 4.383 -10.809 1.856 1.00 97.50 101 GLU A N 1
ATOM 765 C CA . GLU A 1 101 ? 3.162 -11.441 2.365 1.00 97.50 101 GLU A CA 1
ATOM 766 C C . GLU A 1 101 ? 2.393 -10.594 3.403 1.00 97.50 101 GLU A C 1
ATOM 768 O O . GLU A 1 101 ? 1.172 -10.478 3.273 1.00 97.50 101 GLU A O 1
ATOM 773 N N . PRO A 1 102 ? 3.035 -9.928 4.389 1.00 97.19 102 PRO A N 1
ATOM 774 C CA . PRO A 1 102 ? 2.317 -9.039 5.306 1.00 97.19 102 PRO A CA 1
ATOM 775 C C . PRO A 1 102 ? 1.560 -7.906 4.598 1.00 97.19 102 PRO A C 1
ATOM 777 O O . PRO A 1 102 ? 0.431 -7.592 4.972 1.00 97.19 102 PRO A O 1
ATOM 780 N N . THR A 1 103 ? 2.148 -7.322 3.548 1.00 97.44 103 THR A N 1
ATOM 781 C CA . THR A 1 103 ? 1.507 -6.253 2.767 1.00 97.44 103 THR A CA 1
ATOM 782 C C . THR A 1 103 ? 0.326 -6.795 1.968 1.00 97.44 103 THR A C 1
ATOM 784 O O . THR A 1 103 ? -0.754 -6.209 2.024 1.00 97.44 103 THR A O 1
ATOM 787 N N . ARG A 1 104 ? 0.492 -7.939 1.286 1.00 97.44 104 ARG A N 1
ATOM 788 C CA . ARG A 1 104 ? -0.603 -8.612 0.561 1.00 97.44 104 ARG A CA 1
ATOM 789 C C . ARG A 1 104 ? -1.791 -8.888 1.471 1.00 97.44 104 ARG A C 1
ATOM 791 O O . ARG A 1 104 ? -2.921 -8.522 1.160 1.00 97.44 104 ARG A O 1
ATOM 798 N N . ARG A 1 105 ? -1.525 -9.486 2.637 1.00 97.25 105 ARG A N 1
ATOM 799 C CA . 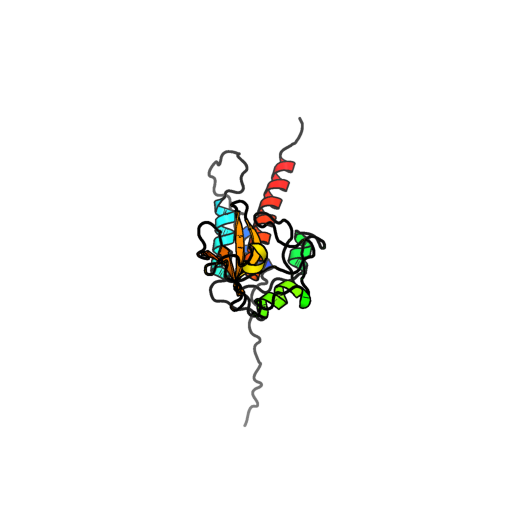ARG A 1 105 ? -2.559 -9.804 3.622 1.00 97.25 105 ARG A CA 1
ATOM 800 C C . ARG A 1 105 ? -3.307 -8.561 4.075 1.00 97.25 105 ARG A C 1
ATOM 802 O O . ARG A 1 105 ? -4.532 -8.577 4.112 1.00 97.25 105 ARG A O 1
ATOM 809 N N . PHE A 1 106 ? -2.585 -7.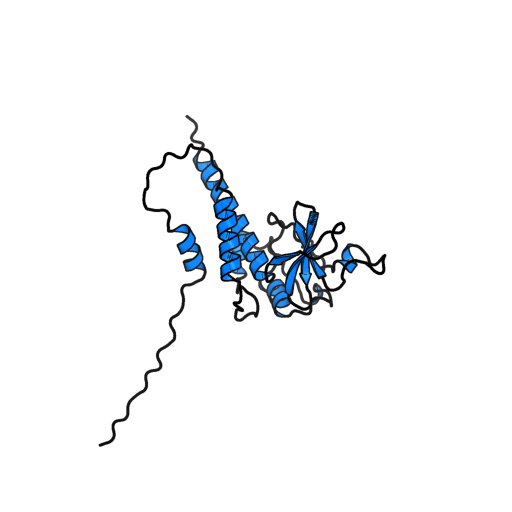490 4.391 1.00 96.81 106 PHE A N 1
ATOM 810 C CA . PHE A 1 106 ? -3.202 -6.236 4.805 1.00 96.81 106 PHE A CA 1
ATOM 811 C C . PHE A 1 106 ? -4.110 -5.660 3.717 1.00 96.81 106 PHE A C 1
ATOM 813 O O . PHE A 1 106 ? -5.243 -5.291 4.011 1.00 96.81 106 PHE A O 1
ATOM 820 N N . LEU A 1 107 ? -3.660 -5.634 2.462 1.00 95.44 107 LEU A N 1
ATOM 821 C CA . LEU A 1 107 ? -4.451 -5.125 1.339 1.00 95.44 107 LEU A CA 1
ATOM 822 C C . LEU A 1 107 ? -5.683 -5.995 1.031 1.00 95.44 107 LEU A C 1
ATOM 824 O O . LEU A 1 107 ? -6.722 -5.462 0.645 1.00 95.44 107 LEU A O 1
ATOM 828 N N . ARG A 1 108 ? -5.609 -7.309 1.267 1.00 95.00 108 ARG A N 1
ATOM 829 C CA . ARG A 1 108 ? -6.737 -8.240 1.093 1.00 95.00 108 ARG A CA 1
ATOM 830 C C . ARG A 1 108 ? -7.751 -8.185 2.235 1.00 95.00 108 ARG A C 1
ATOM 832 O O . ARG A 1 108 ? -8.961 -8.212 2.018 1.00 95.00 108 ARG A O 1
ATOM 839 N N . GLU A 1 109 ? -7.276 -8.130 3.476 1.00 94.25 109 GLU A N 1
ATOM 840 C CA . GLU A 1 109 ? -8.128 -8.259 4.665 1.00 94.25 109 GLU A CA 1
ATOM 841 C C . GLU A 1 109 ? -8.609 -6.906 5.203 1.00 94.25 109 GLU A C 1
ATOM 843 O O . GLU A 1 109 ? -9.772 -6.778 5.595 1.00 94.25 109 GLU A O 1
ATOM 848 N N . THR A 1 110 ? -7.738 -5.894 5.197 1.00 94.31 110 THR A N 1
ATOM 849 C CA . THR A 1 110 ? -7.991 -4.562 5.768 1.00 94.31 110 THR A CA 1
ATOM 850 C C . THR A 1 110 ? -8.224 -3.502 4.692 1.00 94.31 110 THR A C 1
ATOM 852 O O . THR A 1 110 ? -9.144 -2.701 4.840 1.00 94.31 110 THR A O 1
ATOM 855 N N . GLY A 1 111 ? -7.457 -3.530 3.604 1.00 92.75 111 GLY A N 1
ATOM 856 C CA . GLY A 1 111 ? -7.629 -2.643 2.455 1.00 92.75 111 GLY A CA 1
ATOM 857 C C . GLY A 1 111 ? -6.980 -1.262 2.580 1.00 92.75 111 GLY A C 1
ATOM 858 O O . GLY A 1 111 ? -6.373 -0.915 3.597 1.00 92.75 111 GLY A O 1
ATOM 859 N N . LEU A 1 112 ? -7.112 -0.482 1.508 1.00 92.94 112 LEU A N 1
ATOM 860 C CA . LEU A 1 112 ? -6.591 0.872 1.344 1.00 92.94 112 LEU A CA 1
ATOM 861 C C . LEU A 1 112 ? -7.764 1.867 1.260 1.00 92.94 112 LEU A C 1
ATOM 863 O O . LEU A 1 112 ? -8.675 1.644 0.465 1.00 92.94 112 LEU A O 1
ATOM 867 N N . PRO A 1 113 ? -7.792 2.945 2.066 1.00 91.44 113 PRO A N 1
ATOM 868 C CA . PRO A 1 113 ? -8.809 3.983 1.933 1.00 91.44 113 PRO A CA 1
ATOM 869 C C . PRO A 1 113 ? -8.764 4.650 0.556 1.00 91.44 113 PRO A C 1
ATOM 871 O O . PRO A 1 113 ? -7.701 5.067 0.098 1.00 91.44 113 PRO A O 1
ATOM 874 N N . GLU A 1 114 ? -9.927 4.770 -0.069 1.00 86.94 114 GLU A N 1
ATOM 875 C CA . GLU A 1 114 ? -10.117 5.429 -1.360 1.00 86.94 114 GLU A CA 1
ATOM 876 C C . GLU A 1 114 ? -10.246 6.945 -1.150 1.00 86.94 114 GLU A C 1
ATOM 878 O O . GLU A 1 114 ? -10.802 7.388 -0.135 1.00 86.94 114 GLU A O 1
ATOM 883 N N . ASP A 1 115 ? -9.713 7.739 -2.085 1.00 73.94 115 ASP A N 1
ATOM 884 C CA . ASP A 1 115 ? -9.848 9.206 -2.150 1.00 73.94 115 ASP A CA 1
ATOM 885 C C . ASP A 1 115 ? -9.710 9.938 -0.803 1.00 73.94 115 ASP A C 1
ATOM 887 O O . ASP A 1 115 ? -10.471 10.851 -0.461 1.00 73.94 115 ASP A O 1
ATOM 891 N N . THR A 1 116 ? -8.743 9.511 0.010 1.00 82.38 116 THR A N 1
ATOM 892 C CA . THR A 1 116 ? -8.519 10.055 1.348 1.00 82.38 116 THR A CA 1
ATOM 893 C C . THR A 1 116 ? -7.328 10.989 1.324 1.00 82.38 116 THR A C 1
ATOM 895 O O . THR A 1 116 ? -6.186 10.538 1.286 1.00 82.38 116 THR A O 1
ATOM 898 N N . PHE A 1 117 ? -7.586 12.296 1.414 1.00 80.19 117 PHE A N 1
ATOM 899 C CA . PHE A 1 117 ? -6.526 13.301 1.438 1.00 80.19 117 PHE A CA 1
ATOM 900 C C . PHE A 1 117 ? -5.453 12.968 2.498 1.00 80.19 117 PHE A C 1
ATOM 902 O O . PHE A 1 117 ? -5.800 12.693 3.651 1.00 80.19 117 PHE A O 1
ATOM 909 N N . PRO A 1 118 ? -4.154 13.023 2.145 1.00 85.88 118 PRO A N 1
ATOM 910 C CA . PRO A 1 118 ? -3.592 13.498 0.874 1.00 85.88 118 PRO A CA 1
ATOM 911 C C . PRO A 1 118 ? -3.473 12.443 -0.240 1.00 85.88 118 PRO A C 1
ATOM 913 O O . PRO A 1 118 ? -3.033 12.785 -1.331 1.00 85.88 118 PRO A O 1
ATOM 916 N N . LEU A 1 119 ? -3.826 11.181 -0.000 1.00 89.31 119 LEU A N 1
ATOM 917 C CA . LEU A 1 119 ? -3.651 10.104 -0.971 1.00 89.31 119 LEU A CA 1
ATOM 918 C C . LEU A 1 119 ? -4.871 9.950 -1.894 1.00 89.31 119 LEU A C 1
ATOM 920 O O . LEU A 1 119 ? -5.947 9.538 -1.462 1.00 89.31 119 LEU A O 1
ATOM 924 N N . ALA A 1 120 ? -4.667 10.186 -3.187 1.00 90.31 120 ALA A N 1
ATOM 925 C CA . ALA A 1 120 ? -5.549 9.678 -4.234 1.00 90.31 120 ALA A CA 1
ATOM 926 C C . ALA A 1 120 ? -5.104 8.248 -4.579 1.00 90.31 120 ALA A C 1
ATOM 928 O O . ALA A 1 120 ? -4.074 8.063 -5.231 1.00 90.31 120 ALA A O 1
ATOM 929 N N . ALA A 1 121 ? -5.808 7.249 -4.045 1.00 86.75 121 ALA A N 1
ATOM 930 C CA . ALA A 1 121 ? -5.427 5.843 -4.149 1.00 86.75 121 ALA A CA 1
ATOM 931 C C . ALA A 1 121 ? -5.823 5.243 -5.508 1.00 86.75 121 ALA A C 1
ATOM 933 O O . ALA A 1 121 ? -6.934 5.469 -5.982 1.00 86.75 121 ALA A O 1
ATOM 934 N N . ASP A 1 122 ? -4.951 4.424 -6.101 1.00 80.56 122 ASP A N 1
ATOM 935 C CA . ASP A 1 122 ? -5.221 3.750 -7.380 1.00 80.56 122 ASP A CA 1
ATOM 936 C C . ASP A 1 122 ? -6.147 2.548 -7.164 1.00 80.56 122 ASP A C 1
ATOM 938 O O . ASP A 1 122 ? -5.716 1.399 -7.079 1.00 80.56 122 ASP A O 1
ATOM 942 N N . THR A 1 123 ? -7.432 2.837 -6.994 1.00 76.31 123 THR A N 1
ATOM 943 C CA . THR A 1 123 ? -8.432 1.886 -6.483 1.00 76.31 123 THR A CA 1
ATOM 944 C C . THR A 1 123 ? -9.623 1.692 -7.416 1.00 76.31 123 THR A C 1
ATOM 946 O O . THR A 1 123 ? -10.574 1.010 -7.048 1.00 76.31 123 THR A O 1
ATOM 949 N N . ASP A 1 124 ? -9.543 2.203 -8.650 1.00 69.88 124 ASP A N 1
ATOM 950 C CA . ASP A 1 124 ? -10.604 2.201 -9.673 1.00 69.88 124 ASP A CA 1
ATOM 951 C C . ASP A 1 124 ? -10.951 0.800 -10.247 1.00 69.88 124 ASP A C 1
ATOM 953 O O . ASP A 1 124 ? -11.301 0.652 -11.418 1.00 69.88 124 ASP A O 1
ATOM 957 N N . GLY A 1 125 ? -10.857 -0.262 -9.441 1.00 61.03 125 GLY A N 1
ATOM 958 C CA . GLY A 1 125 ? -11.226 -1.631 -9.811 1.00 61.03 125 GLY A CA 1
ATOM 959 C C . GLY A 1 125 ? -10.219 -2.342 -10.718 1.00 61.03 125 GLY A C 1
ATOM 960 O O . GLY A 1 125 ? -10.571 -3.329 -11.361 1.00 61.03 125 GLY A O 1
ATOM 961 N N . MET A 1 126 ? -8.983 -1.845 -10.783 1.00 70.44 126 MET A N 1
ATOM 962 C CA . MET A 1 126 ? -7.873 -2.428 -11.541 1.00 70.44 126 MET A CA 1
ATOM 963 C C . MET A 1 126 ? -6.829 -3.039 -10.598 1.00 70.44 126 MET A C 1
ATOM 965 O O . MET A 1 126 ? -6.683 -2.611 -9.453 1.00 70.44 126 MET A O 1
ATOM 969 N N . ALA A 1 127 ? -6.076 -4.017 -11.105 1.00 88.50 127 ALA A N 1
ATOM 970 C CA . ALA A 1 127 ? -4.895 -4.551 -10.434 1.00 88.50 127 ALA A CA 1
ATOM 971 C C . ALA A 1 127 ? -3.894 -3.431 -10.097 1.00 88.50 127 ALA A C 1
ATOM 973 O O . ALA A 1 127 ? -3.756 -2.470 -10.858 1.00 88.50 127 ALA A O 1
ATOM 974 N N . LEU A 1 128 ? -3.176 -3.570 -8.979 1.00 92.81 128 LEU A N 1
ATOM 975 C CA . LEU A 1 128 ? -2.173 -2.588 -8.566 1.00 92.81 128 LEU A CA 1
ATOM 976 C C . LEU A 1 128 ? -1.009 -2.577 -9.567 1.00 92.81 128 LEU A C 1
ATOM 978 O O . LEU A 1 128 ? -0.327 -3.597 -9.705 1.00 92.81 128 LEU A O 1
ATOM 982 N N . PRO A 1 129 ? -0.729 -1.447 -10.239 1.00 93.50 129 PRO A N 1
ATOM 983 C CA . PRO A 1 129 ? 0.351 -1.397 -11.204 1.00 93.50 129 PRO A CA 1
ATOM 984 C C . PRO A 1 129 ? 1.697 -1.216 -10.500 1.00 93.50 129 PRO A C 1
ATOM 986 O O . PRO A 1 129 ? 1.843 -0.473 -9.526 1.00 93.50 129 PRO A O 1
ATOM 989 N N . THR A 1 130 ? 2.735 -1.839 -11.037 1.00 94.00 130 THR A N 1
ATOM 990 C CA . THR A 1 130 ? 4.116 -1.420 -10.778 1.00 94.00 130 THR A CA 1
ATOM 991 C C . THR A 1 130 ? 4.391 -0.068 -11.439 1.00 94.00 130 THR A C 1
ATOM 993 O O . THR A 1 130 ? 3.741 0.304 -12.418 1.00 94.00 130 THR A O 1
ATOM 996 N N . LEU A 1 131 ? 5.390 0.679 -10.958 1.00 92.69 131 LEU A N 1
ATOM 997 C CA . LEU A 1 131 ? 5.807 1.915 -11.631 1.00 92.69 131 LEU A CA 1
ATOM 998 C C . LEU A 1 131 ? 6.213 1.657 -13.090 1.00 92.69 131 LEU A C 1
ATOM 1000 O O . LEU A 1 131 ? 5.930 2.481 -13.958 1.00 92.69 131 LEU A O 1
ATOM 1004 N N . ALA A 1 132 ? 6.855 0.515 -13.358 1.00 91.31 132 ALA A N 1
ATOM 1005 C CA . ALA A 1 132 ? 7.256 0.113 -14.704 1.00 91.31 132 ALA A CA 1
ATOM 1006 C C . ALA A 1 132 ? 6.052 -0.108 -15.634 1.00 91.31 132 ALA A C 1
ATOM 1008 O O . ALA A 1 132 ? 6.112 0.271 -16.802 1.00 91.31 132 ALA A O 1
ATOM 1009 N N . GLU A 1 133 ? 4.965 -0.691 -15.124 1.00 91.06 133 GLU A N 1
ATOM 1010 C CA . GLU A 1 133 ? 3.711 -0.867 -15.867 1.00 91.06 133 GLU A CA 1
ATOM 1011 C C . GLU A 1 133 ? 2.988 0.467 -16.073 1.00 91.06 133 GLU A C 1
ATOM 1013 O O . GLU A 1 133 ? 2.489 0.729 -17.164 1.00 91.06 133 GLU A O 1
ATOM 1018 N N . TYR A 1 134 ? 2.973 1.331 -15.055 1.00 90.94 134 TYR A N 1
ATOM 1019 C CA . TYR A 1 134 ? 2.262 2.608 -15.107 1.00 90.94 134 TYR A CA 1
ATOM 1020 C C . TYR A 1 134 ? 2.903 3.623 -16.071 1.00 90.94 134 TYR A C 1
ATOM 1022 O O . TYR A 1 134 ? 2.205 4.251 -16.863 1.00 90.94 134 TYR A O 1
ATOM 1030 N N . TYR A 1 135 ? 4.229 3.787 -16.031 1.00 88.75 135 TYR A N 1
ATOM 1031 C CA . TYR A 1 135 ? 4.950 4.740 -16.894 1.00 88.75 135 TYR A CA 1
ATOM 1032 C C . TYR A 1 135 ? 5.459 4.123 -18.208 1.00 88.75 135 TYR A C 1
ATOM 1034 O O . TYR A 1 135 ? 5.835 4.851 -19.129 1.00 88.75 135 TYR A O 1
ATOM 1042 N N . GLY A 1 136 ? 5.471 2.792 -18.308 1.00 82.50 136 GLY A N 1
ATOM 1043 C CA . GLY A 1 136 ? 6.023 2.055 -19.440 1.00 82.50 136 GLY A CA 1
ATOM 1044 C C . GLY A 1 136 ? 7.550 1.915 -19.395 1.00 82.50 136 GLY A C 1
ATOM 1045 O O . GLY A 1 136 ? 8.288 2.767 -18.903 1.00 82.50 136 GLY A O 1
ATOM 1046 N N . THR A 1 137 ? 8.051 0.819 -19.963 1.00 66.19 137 THR A N 1
ATOM 1047 C CA . THR A 1 137 ? 9.469 0.412 -19.917 1.00 66.19 137 THR A CA 1
ATOM 1048 C C . THR A 1 137 ? 10.281 0.955 -21.104 1.00 66.19 137 THR A C 1
ATOM 1050 O O . THR A 1 137 ? 11.070 0.242 -21.717 1.00 66.19 137 THR A O 1
ATOM 1053 N N . GLN A 1 138 ? 10.067 2.218 -21.487 1.00 60.34 138 GLN A N 1
ATOM 1054 C CA . GLN A 1 138 ? 10.647 2.779 -22.722 1.00 60.34 138 GLN A CA 1
ATOM 1055 C C . GLN A 1 138 ? 12.149 3.120 -22.628 1.00 60.34 138 GLN A C 1
ATOM 1057 O O . GLN A 1 138 ? 12.748 3.513 -23.626 1.00 60.34 138 GLN A O 1
ATOM 1062 N N . SER A 1 139 ? 12.774 2.957 -21.458 1.00 57.88 139 SER A N 1
ATOM 1063 C CA . SER A 1 139 ? 14.201 3.217 -21.234 1.00 57.88 139 SER A CA 1
ATOM 1064 C C . SER A 1 139 ? 14.825 2.124 -20.354 1.00 57.88 139 SER A C 1
ATOM 1066 O O . SER A 1 139 ? 14.141 1.625 -19.457 1.00 57.88 139 SER A O 1
ATOM 1068 N N . PRO A 1 140 ? 16.107 1.759 -20.560 1.00 58.16 140 PRO A N 1
ATOM 1069 C CA . PRO A 1 140 ? 16.848 0.878 -19.652 1.00 58.16 140 PRO A CA 1
ATOM 1070 C C . PRO A 1 140 ? 16.988 1.444 -18.226 1.00 58.16 140 PRO A C 1
ATOM 1072 O O . PRO A 1 140 ? 17.057 0.658 -17.287 1.00 58.16 140 PRO A O 1
ATOM 1075 N N . ASP A 1 141 ? 16.927 2.771 -18.057 1.00 68.12 141 ASP A N 1
ATOM 1076 C CA . ASP A 1 141 ? 16.819 3.454 -16.750 1.00 68.12 141 ASP A CA 1
ATOM 1077 C C . ASP A 1 141 ? 15.351 3.704 -16.348 1.00 68.12 141 ASP A C 1
ATOM 1079 O O . ASP A 1 141 ? 15.023 4.659 -15.642 1.00 68.12 141 ASP A O 1
ATOM 1083 N N . GLY A 1 142 ? 14.436 2.895 -16.886 1.00 70.00 142 GLY A N 1
ATOM 1084 C CA . GLY A 1 142 ? 13.003 3.010 -16.663 1.00 70.00 142 GLY A CA 1
ATOM 1085 C C . GLY A 1 142 ? 12.605 2.852 -15.190 1.00 70.00 142 GLY A C 1
ATOM 1086 O O . GLY A 1 142 ? 13.417 2.474 -14.341 1.00 70.00 142 GLY A O 1
ATOM 1087 N N . PRO A 1 143 ? 11.333 3.131 -14.868 1.00 80.81 143 PRO A N 1
ATOM 1088 C CA . PRO A 1 143 ? 10.860 3.075 -13.497 1.00 80.81 143 PRO A CA 1
ATOM 1089 C C . PRO A 1 143 ? 11.094 1.685 -12.888 1.00 80.81 143 PRO A C 1
ATOM 1091 O O . PRO A 1 143 ? 10.957 0.670 -13.578 1.00 80.81 143 PRO A O 1
ATOM 1094 N N . PRO A 1 144 ? 11.412 1.606 -11.589 1.00 84.94 144 PRO A N 1
ATOM 1095 C CA . PRO A 1 144 ? 11.721 0.340 -10.943 1.00 84.94 144 PRO A CA 1
ATOM 1096 C C . PRO A 1 144 ? 10.505 -0.598 -10.934 1.00 84.94 144 PRO A C 1
ATOM 1098 O O . PRO A 1 144 ? 9.462 -0.292 -10.360 1.00 84.94 144 PRO A O 1
ATOM 1101 N N . ALA A 1 145 ? 10.667 -1.790 -11.514 1.00 90.00 145 ALA A N 1
ATOM 1102 C CA . ALA A 1 145 ? 9.605 -2.797 -11.623 1.00 90.00 145 ALA A CA 1
ATOM 1103 C C . ALA A 1 145 ? 9.196 -3.436 -10.282 1.00 90.0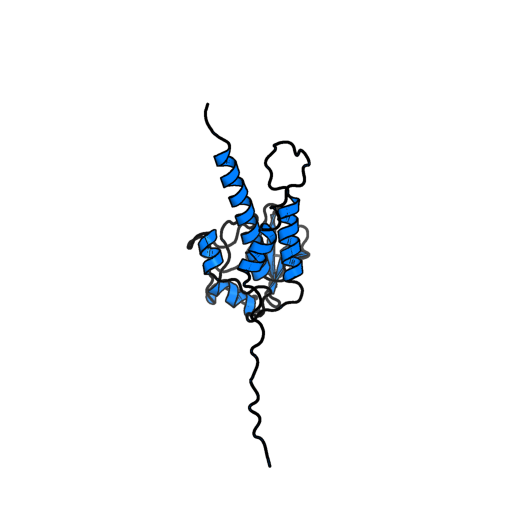0 145 ALA A C 1
ATOM 1105 O O . ALA A 1 145 ? 8.145 -4.060 -10.191 1.00 90.00 145 ALA A O 1
ATOM 1106 N N . HIS A 1 146 ? 10.016 -3.295 -9.236 1.00 93.12 146 HIS A N 1
ATOM 1107 C CA . HIS A 1 146 ? 9.714 -3.818 -7.901 1.00 93.12 146 HIS A CA 1
ATOM 1108 C C . HIS A 1 146 ? 8.883 -2.850 -7.044 1.00 93.12 146 HIS A C 1
ATOM 1110 O O . HIS A 1 146 ? 8.413 -3.246 -5.978 1.00 93.12 146 HIS A O 1
ATOM 1116 N N . LEU A 1 147 ? 8.712 -1.595 -7.481 1.00 95.69 147 LEU A N 1
ATOM 1117 C CA . LEU A 1 147 ? 7.904 -0.606 -6.773 1.00 95.69 147 LEU A CA 1
ATOM 1118 C C . LEU A 1 147 ? 6.470 -0.653 -7.291 1.00 95.69 147 LEU A C 1
ATOM 1120 O O . LEU A 1 147 ? 6.213 -0.392 -8.465 1.00 95.69 147 LEU A O 1
ATOM 1124 N N . VAL A 1 148 ? 5.543 -0.980 -6.399 1.00 96.25 148 VAL A N 1
ATOM 1125 C CA . VAL A 1 148 ? 4.108 -1.050 -6.678 1.00 96.25 148 VAL A CA 1
ATOM 1126 C C . VAL A 1 148 ? 3.469 0.268 -6.282 1.00 96.25 148 VAL A C 1
ATOM 1128 O O . VAL A 1 148 ? 3.658 0.734 -5.159 1.00 96.25 148 VAL A O 1
ATOM 1131 N N . ARG A 1 149 ? 2.736 0.886 -7.203 1.00 95.44 149 ARG A N 1
ATOM 1132 C CA . ARG A 1 149 ? 2.079 2.173 -6.992 1.00 95.44 149 ARG A CA 1
ATOM 1133 C C . ARG A 1 149 ? 0.776 1.956 -6.225 1.00 95.44 149 ARG A C 1
ATOM 1135 O O . ARG A 1 149 ? -0.029 1.109 -6.593 1.00 95.44 149 ARG A O 1
ATOM 1142 N N . LEU A 1 150 ? 0.611 2.689 -5.126 1.00 95.12 150 LEU A N 1
ATOM 1143 C CA . LEU A 1 150 ? -0.597 2.677 -4.292 1.00 95.12 150 LEU A CA 1
ATOM 1144 C C . LEU A 1 150 ? -1.508 3.874 -4.581 1.00 95.12 150 LEU A C 1
ATOM 1146 O O . LEU A 1 150 ? -2.686 3.857 -4.235 1.00 95.12 150 LEU A O 1
ATOM 1150 N N . GLY A 1 151 ? -0.949 4.940 -5.146 1.00 94.06 151 GLY A N 1
ATOM 1151 C CA . GLY A 1 151 ? -1.662 6.175 -5.418 1.00 94.06 151 GLY A CA 1
ATOM 1152 C C . GLY A 1 151 ? -0.717 7.345 -5.622 1.00 94.06 151 GLY A C 1
ATOM 1153 O O . GLY A 1 151 ? 0.486 7.180 -5.848 1.00 94.06 151 GLY A O 1
ATOM 1154 N N . ARG A 1 152 ? -1.268 8.551 -5.523 1.00 93.56 152 ARG A N 1
ATOM 1155 C CA . ARG A 1 152 ? -0.553 9.808 -5.746 1.00 93.56 152 ARG A CA 1
ATOM 1156 C C . ARG A 1 152 ? -0.884 10.850 -4.679 1.00 93.56 152 ARG A C 1
ATOM 1158 O O . ARG A 1 152 ? -2.016 10.927 -4.205 1.00 93.56 152 ARG A O 1
ATOM 1165 N N . LEU A 1 153 ? 0.121 11.641 -4.316 1.00 92.31 153 LEU A N 1
ATOM 1166 C CA . LEU A 1 153 ? 0.010 12.802 -3.435 1.00 92.31 153 LEU A CA 1
ATOM 1167 C C . LEU A 1 153 ? -0.277 14.090 -4.235 1.00 92.31 153 LEU A C 1
ATOM 1169 O O . LEU A 1 153 ? -0.045 14.132 -5.446 1.00 92.31 153 LEU A O 1
ATOM 1173 N N . PRO A 1 154 ? -0.742 15.177 -3.585 1.00 89.25 154 PRO A N 1
ATOM 1174 C CA . PRO A 1 154 ? -1.122 16.416 -4.268 1.00 89.25 154 PRO A CA 1
ATOM 1175 C C . PRO A 1 154 ? 0.058 17.154 -4.914 1.00 89.25 154 PRO A C 1
ATOM 1177 O O . PRO A 1 154 ? -0.141 17.956 -5.821 1.00 89.25 154 PRO A O 1
ATOM 1180 N N . ASP A 1 155 ? 1.282 16.884 -4.457 1.00 87.06 155 ASP A N 1
ATOM 1181 C CA . ASP A 1 155 ? 2.527 17.411 -5.025 1.00 87.06 155 ASP A CA 1
ATOM 1182 C C . ASP A 1 155 ? 2.982 16.660 -6.292 1.00 87.06 155 ASP A C 1
ATOM 1184 O O . ASP A 1 155 ? 4.001 17.007 -6.886 1.00 87.06 155 ASP A O 1
ATOM 1188 N N . GLY A 1 156 ? 2.221 15.648 -6.722 1.00 88.75 156 GLY A N 1
ATOM 1189 C CA . GLY A 1 156 ? 2.507 14.832 -7.897 1.00 88.75 156 GLY A CA 1
ATOM 1190 C C . GLY A 1 156 ? 3.398 13.622 -7.620 1.00 88.75 156 GLY A C 1
ATOM 1191 O O . GLY A 1 156 ? 3.616 12.832 -8.539 1.00 88.75 156 GLY A O 1
ATOM 1192 N N . ALA A 1 157 ? 3.887 13.436 -6.389 1.00 92.69 157 ALA A N 1
ATOM 1193 C CA . ALA A 1 157 ? 4.662 12.256 -6.030 1.00 92.69 157 ALA A CA 1
ATOM 1194 C C . ALA A 1 157 ? 3.772 11.007 -5.971 1.00 92.69 157 ALA A C 1
ATOM 1196 O O . ALA A 1 157 ? 2.676 11.016 -5.404 1.00 92.69 157 ALA A O 1
ATOM 1197 N N . ASP A 1 158 ? 4.259 9.905 -6.530 1.00 95.00 158 ASP A N 1
ATOM 1198 C CA . ASP A 1 158 ? 3.615 8.605 -6.408 1.00 95.00 158 ASP A CA 1
ATOM 1199 C C . ASP A 1 158 ? 3.965 7.990 -5.050 1.00 95.00 158 ASP A C 1
ATOM 1201 O O . ASP A 1 158 ? 5.129 7.972 -4.638 1.00 95.00 158 ASP A O 1
ATOM 1205 N N . VAL A 1 159 ? 2.957 7.470 -4.351 1.00 96.25 159 VAL A N 1
ATOM 1206 C CA . VAL A 1 159 ? 3.170 6.652 -3.154 1.00 96.25 159 VAL A CA 1
ATOM 1207 C C . VAL A 1 159 ? 3.348 5.220 -3.604 1.00 96.25 159 VAL A C 1
ATOM 1209 O O . VAL A 1 159 ? 2.477 4.647 -4.260 1.00 96.25 159 VAL A O 1
ATOM 1212 N N . VAL A 1 160 ? 4.484 4.642 -3.242 1.00 96.75 160 VAL A N 1
ATOM 1213 C CA . VAL A 1 160 ? 4.892 3.323 -3.707 1.00 96.75 160 VAL A CA 1
ATOM 1214 C C . VAL A 1 160 ? 5.273 2.423 -2.550 1.00 96.75 160 VAL A C 1
ATOM 1216 O O . VAL A 1 160 ? 5.769 2.882 -1.520 1.00 96.75 160 VAL A O 1
ATOM 1219 N N . VAL A 1 161 ? 5.062 1.126 -2.738 1.00 97.62 161 VAL A N 1
ATOM 1220 C CA . VAL A 1 161 ? 5.540 0.080 -1.842 1.00 97.62 161 VAL A CA 1
ATOM 1221 C C . VAL A 1 161 ? 6.601 -0.758 -2.541 1.00 97.62 161 VAL A C 1
ATOM 1223 O O . VAL A 1 161 ? 6.425 -1.186 -3.681 1.00 97.62 161 VAL A O 1
ATOM 1226 N N . ASP A 1 162 ? 7.711 -1.001 -1.854 1.00 97.19 162 ASP A N 1
ATOM 1227 C CA . ASP A 1 162 ? 8.699 -1.980 -2.284 1.00 97.19 162 ASP A CA 1
ATOM 1228 C C . ASP A 1 162 ? 8.105 -3.385 -2.144 1.00 97.19 162 ASP A C 1
ATOM 1230 O O . ASP A 1 162 ? 7.736 -3.828 -1.053 1.00 97.19 162 ASP A O 1
ATOM 1234 N N . GLY A 1 163 ? 7.985 -4.086 -3.268 1.00 97.00 163 GLY A N 1
ATOM 1235 C CA . GLY A 1 163 ? 7.285 -5.358 -3.332 1.00 97.00 163 GLY A CA 1
ATOM 1236 C C . GLY A 1 163 ? 7.940 -6.485 -2.528 1.00 97.00 163 GLY A C 1
ATOM 1237 O O . GLY A 1 163 ? 7.242 -7.406 -2.102 1.00 97.00 163 GLY A O 1
ATOM 1238 N N . ALA A 1 164 ? 9.246 -6.413 -2.259 1.00 96.94 164 ALA A N 1
ATOM 1239 C CA . ALA A 1 164 ? 9.972 -7.434 -1.506 1.00 96.94 164 ALA A CA 1
ATOM 1240 C C . ALA A 1 164 ? 9.938 -7.177 0.008 1.00 96.94 164 ALA A C 1
ATOM 1242 O O . ALA A 1 164 ? 9.785 -8.108 0.800 1.00 96.94 164 ALA A O 1
ATOM 1243 N N . THR A 1 165 ? 10.071 -5.916 0.413 1.00 95.81 165 THR A N 1
ATOM 1244 C CA . THR A 1 165 ? 10.245 -5.513 1.818 1.00 95.81 165 THR A CA 1
ATOM 1245 C C . THR A 1 165 ? 8.979 -4.958 2.462 1.00 95.81 165 THR A C 1
ATOM 1247 O O . THR A 1 165 ? 8.887 -4.928 3.688 1.00 95.81 165 THR A O 1
ATOM 1250 N N . GLY A 1 166 ? 8.014 -4.508 1.659 1.00 96.38 166 GLY A N 1
ATOM 1251 C CA . GLY A 1 166 ? 6.808 -3.831 2.125 1.00 96.38 166 GLY A CA 1
ATOM 1252 C C . GLY A 1 166 ? 7.019 -2.381 2.564 1.00 96.38 166 GLY A C 1
ATOM 1253 O O . GLY A 1 166 ? 6.063 -1.774 3.048 1.00 96.38 166 GLY A O 1
ATOM 1254 N N . ALA A 1 167 ? 8.227 -1.827 2.406 1.00 96.00 167 ALA A N 1
ATOM 1255 C CA . ALA A 1 167 ? 8.539 -0.454 2.786 1.00 96.00 167 ALA A CA 1
ATOM 1256 C C . ALA A 1 167 ? 7.826 0.553 1.879 1.00 96.00 167 ALA A C 1
ATOM 1258 O O . ALA A 1 167 ? 7.794 0.379 0.661 1.00 96.00 167 ALA A O 1
ATOM 1259 N N . VAL A 1 168 ? 7.280 1.622 2.462 1.00 96.75 168 VAL A N 1
ATOM 1260 C CA . VAL A 1 168 ? 6.523 2.637 1.721 1.00 96.75 168 VAL A CA 1
ATOM 1261 C C . VAL A 1 168 ? 7.362 3.897 1.546 1.00 96.75 168 VAL A C 1
ATOM 1263 O O . VAL A 1 168 ? 7.898 4.454 2.507 1.00 96.75 168 VAL A O 1
ATOM 1266 N N . SER A 1 169 ? 7.443 4.372 0.310 1.00 96.19 169 SER A N 1
ATOM 1267 C CA . SER A 1 169 ? 8.220 5.545 -0.091 1.00 96.19 169 SER A CA 1
ATOM 1268 C C . SER A 1 169 ? 7.409 6.449 -1.016 1.00 96.19 169 SER A C 1
ATOM 1270 O O . SER A 1 169 ? 6.393 6.034 -1.571 1.00 96.19 169 SER A O 1
ATOM 1272 N N . THR A 1 170 ? 7.862 7.685 -1.196 1.00 95.88 170 THR A N 1
ATOM 1273 C CA . THR A 1 170 ? 7.449 8.529 -2.316 1.00 95.88 170 THR A CA 1
ATOM 1274 C C . THR A 1 170 ? 8.449 8.409 -3.455 1.00 95.88 170 THR A C 1
ATOM 1276 O O . THR A 1 170 ? 9.646 8.211 -3.236 1.00 95.88 170 THR A O 1
ATOM 1279 N N . TRP A 1 171 ? 7.962 8.519 -4.683 1.00 94.69 171 TRP A N 1
ATOM 1280 C CA . TRP A 1 171 ? 8.779 8.514 -5.888 1.00 94.69 171 TRP A CA 1
ATOM 1281 C C . TRP A 1 171 ? 8.246 9.553 -6.872 1.00 94.69 171 TRP A C 1
ATOM 1283 O O . TRP A 1 171 ? 7.038 9.773 -6.950 1.00 94.69 171 TRP A O 1
ATOM 1293 N N . HIS A 1 172 ? 9.132 10.202 -7.624 1.00 91.00 172 HIS A N 1
ATOM 1294 C CA . HIS A 1 172 ? 8.736 11.196 -8.615 1.00 91.00 172 HIS A CA 1
ATOM 1295 C C . HIS A 1 172 ? 9.559 11.033 -9.903 1.00 91.00 172 HIS A C 1
ATOM 1297 O O . HIS A 1 172 ? 10.775 10.882 -9.815 1.00 91.00 172 HIS A O 1
ATOM 1303 N N . PRO A 1 173 ? 8.969 11.139 -11.109 1.00 86.38 173 PRO A N 1
ATOM 1304 C CA . PRO A 1 173 ? 9.716 10.977 -12.361 1.00 86.38 173 PRO A CA 1
ATOM 1305 C C . PRO A 1 173 ? 10.917 11.918 -12.514 1.00 86.38 173 PRO A C 1
ATOM 1307 O O . PRO A 1 173 ? 11.935 11.539 -13.084 1.00 86.38 173 PRO A O 1
ATOM 1310 N N . ALA A 1 174 ? 10.803 13.150 -12.006 1.00 87.25 174 ALA A N 1
ATOM 1311 C CA . ALA A 1 174 ? 11.882 14.143 -12.069 1.00 87.25 174 ALA A CA 1
ATOM 1312 C C . ALA A 1 174 ? 13.006 13.919 -11.036 1.00 87.25 174 ALA A C 1
ATOM 1314 O O . ALA A 1 174 ? 14.077 14.501 -11.177 1.00 87.25 174 ALA A O 1
ATOM 1315 N N . ASP A 1 175 ? 12.766 13.102 -10.007 1.00 86.06 175 ASP A N 1
ATOM 1316 C CA . ASP A 1 175 ? 13.758 12.686 -9.009 1.00 86.06 175 ASP A CA 1
ATOM 1317 C C . ASP A 1 175 ? 13.520 11.199 -8.706 1.00 86.06 175 ASP A C 1
ATOM 1319 O O . ASP A 1 175 ? 12.801 10.863 -7.759 1.00 86.06 175 ASP A O 1
ATOM 1323 N N . PRO A 1 176 ? 14.065 10.290 -9.539 1.00 84.56 176 PRO A N 1
ATOM 1324 C CA . PRO A 1 176 ? 13.696 8.878 -9.532 1.00 84.56 176 PRO A CA 1
ATOM 1325 C C . PRO A 1 176 ? 14.257 8.101 -8.330 1.00 84.56 176 PRO A C 1
ATOM 1327 O O . PRO A 1 176 ? 14.250 6.869 -8.336 1.00 84.56 176 PRO A O 1
ATOM 1330 N N . THR A 1 177 ? 14.729 8.800 -7.297 1.00 88.94 177 THR A N 1
ATOM 1331 C CA . THR A 1 177 ? 15.213 8.221 -6.046 1.00 88.94 177 THR A CA 1
ATOM 1332 C C . THR A 1 177 ? 14.047 8.079 -5.062 1.00 88.94 177 THR A C 1
ATOM 1334 O O . THR A 1 177 ? 13.510 9.097 -4.619 1.00 88.94 177 THR A O 1
ATOM 1337 N N . PRO A 1 178 ? 13.650 6.854 -4.663 1.00 91.75 178 PRO A N 1
ATOM 1338 C CA . PRO A 1 178 ? 12.600 6.676 -3.667 1.00 91.75 178 PRO A CA 1
ATOM 1339 C C . PRO A 1 178 ? 12.983 7.323 -2.331 1.00 91.75 178 PRO A C 1
ATOM 1341 O O . PRO A 1 178 ? 14.074 7.091 -1.804 1.00 91.75 178 PRO A O 1
ATOM 1344 N N . ARG A 1 179 ? 12.076 8.119 -1.762 1.00 92.88 179 ARG A N 1
ATOM 1345 C CA . ARG A 1 179 ? 12.247 8.758 -0.452 1.00 92.88 179 ARG A CA 1
ATOM 1346 C C . ARG A 1 179 ? 11.366 8.050 0.578 1.00 92.88 179 ARG A C 1
ATOM 1348 O O . ARG A 1 179 ? 10.155 7.995 0.375 1.00 92.88 179 ARG A O 1
ATOM 1355 N N . PRO A 1 180 ? 11.925 7.518 1.679 1.00 93.50 180 PRO A N 1
ATOM 1356 C CA . PRO A 1 180 ? 11.135 6.816 2.687 1.00 93.50 180 PRO A CA 1
ATOM 1357 C C . PRO A 1 180 ? 9.986 7.675 3.226 1.00 93.50 180 PRO A C 1
ATOM 1359 O O . PRO A 1 180 ? 10.206 8.823 3.612 1.00 93.50 180 PRO A O 1
ATOM 1362 N N . LEU A 1 181 ? 8.780 7.106 3.277 1.00 91.31 181 LEU A N 1
ATOM 1363 C CA . LEU A 1 181 ? 7.576 7.786 3.761 1.00 91.31 181 LEU A CA 1
ATOM 1364 C C . LEU A 1 181 ? 7.075 7.163 5.064 1.00 91.31 181 LEU A C 1
ATOM 1366 O O . LEU A 1 181 ? 6.932 7.849 6.073 1.00 91.31 181 LEU A O 1
ATOM 1370 N N . THR A 1 182 ? 6.821 5.855 5.058 1.00 92.38 182 THR A N 1
ATOM 1371 C CA . THR A 1 182 ? 6.414 5.108 6.255 1.00 92.38 182 THR A CA 1
ATOM 1372 C C . THR A 1 182 ? 7.038 3.712 6.252 1.00 92.38 182 THR A C 1
ATOM 1374 O O . THR A 1 182 ? 7.387 3.200 5.187 1.00 92.38 182 THR A O 1
ATOM 1377 N N . PRO A 1 183 ? 7.197 3.069 7.425 1.00 91.75 183 PRO A N 1
ATOM 1378 C CA . PRO A 1 183 ? 7.802 1.741 7.500 1.00 91.75 183 PRO A CA 1
ATOM 1379 C C . PRO A 1 183 ? 7.070 0.684 6.670 1.00 91.75 183 PRO A C 1
ATOM 1381 O O . PRO A 1 183 ? 7.719 -0.193 6.113 1.00 91.75 183 PRO A O 1
ATOM 1384 N N . ASP A 1 184 ? 5.739 0.767 6.593 1.00 94.44 184 ASP A N 1
ATOM 1385 C CA . ASP A 1 184 ? 4.893 -0.127 5.808 1.00 94.44 184 ASP A CA 1
ATOM 1386 C C . ASP A 1 184 ? 3.476 0.444 5.601 1.00 94.44 184 ASP A C 1
ATOM 1388 O O . ASP A 1 184 ? 3.105 1.490 6.148 1.00 94.44 184 ASP A O 1
ATOM 1392 N N . VAL A 1 185 ? 2.658 -0.286 4.833 1.00 95.62 185 VAL A N 1
ATOM 1393 C CA . VAL A 1 185 ? 1.278 0.089 4.482 1.00 95.62 185 VAL A CA 1
ATOM 1394 C C . VAL A 1 185 ? 0.362 0.293 5.696 1.00 95.62 185 VAL A C 1
ATOM 1396 O O . VAL A 1 185 ? -0.540 1.128 5.644 1.00 95.62 185 VAL A O 1
ATOM 1399 N N . SER A 1 186 ? 0.597 -0.397 6.818 1.00 94.75 186 SER A N 1
ATOM 1400 C CA . SER A 1 186 ? -0.236 -0.221 8.014 1.00 94.75 186 SER A CA 1
ATOM 1401 C C . SER A 1 186 ? -0.024 1.158 8.634 1.00 94.75 186 SER A C 1
ATOM 1403 O O . SER A 1 186 ? -0.979 1.810 9.053 1.00 94.75 186 SER A O 1
ATOM 1405 N N . THR A 1 187 ? 1.215 1.652 8.630 1.00 93.69 187 THR A N 1
ATOM 1406 C CA . THR A 1 187 ? 1.532 2.983 9.161 1.00 93.69 187 THR A CA 1
ATOM 1407 C C . THR A 1 187 ? 1.058 4.081 8.214 1.00 93.69 187 THR A C 1
ATOM 1409 O O . THR A 1 187 ? 0.554 5.105 8.683 1.00 93.69 187 THR A O 1
ATOM 1412 N N . LEU A 1 188 ? 1.138 3.855 6.897 1.00 94.06 188 LEU A N 1
ATOM 1413 C CA . LEU A 1 188 ? 0.530 4.740 5.900 1.00 94.06 188 LEU A CA 1
ATOM 1414 C C . LEU A 1 188 ? -0.972 4.907 6.163 1.00 94.06 188 LEU A C 1
ATOM 1416 O O . LEU A 1 188 ? -1.444 6.022 6.368 1.00 94.06 188 LEU A O 1
ATOM 1420 N N . VAL A 1 189 ? -1.718 3.802 6.218 1.00 94.38 189 VAL A N 1
ATOM 1421 C CA . VAL A 1 189 ? -3.178 3.838 6.384 1.00 94.38 189 VAL A CA 1
ATOM 1422 C C . VAL A 1 189 ? -3.591 4.422 7.732 1.00 94.38 189 VAL A C 1
ATOM 1424 O O . VAL A 1 189 ? -4.548 5.192 7.800 1.00 94.38 189 VAL A O 1
ATOM 1427 N N . PHE A 1 190 ? -2.859 4.122 8.806 1.00 91.56 190 PHE A N 1
ATOM 1428 C CA . PHE A 1 190 ? -3.116 4.751 10.100 1.00 91.56 190 PHE A CA 1
ATOM 1429 C C . PHE A 1 190 ? -2.894 6.269 10.064 1.00 91.56 190 PHE A C 1
ATOM 1431 O O . PHE A 1 190 ? -3.674 7.016 10.650 1.00 91.56 190 PHE A O 1
ATOM 1438 N N . SER A 1 191 ? -1.873 6.733 9.341 1.00 90.19 191 SER A N 1
ATOM 1439 C CA . SER A 1 191 ? -1.606 8.164 9.155 1.00 90.19 191 SER A CA 1
ATOM 1440 C C . SER A 1 191 ? -2.727 8.854 8.372 1.00 90.19 191 SER A C 1
ATOM 1442 O O . SER A 1 191 ? -3.176 9.925 8.774 1.00 90.19 191 SER A O 1
ATOM 1444 N N . LEU A 1 192 ? -3.241 8.217 7.312 1.00 90.88 192 LEU A N 1
ATOM 1445 C CA . LEU A 1 192 ? -4.412 8.703 6.567 1.00 90.88 192 LEU A CA 1
ATOM 1446 C C . LEU A 1 192 ? -5.661 8.771 7.454 1.00 90.88 192 LEU A C 1
ATOM 1448 O O . LEU A 1 192 ? -6.395 9.755 7.419 1.00 90.88 192 LEU A O 1
ATOM 1452 N N . TRP A 1 193 ? -5.879 7.756 8.295 1.00 90.00 193 TRP A N 1
ATOM 1453 C CA . TRP A 1 193 ? -6.965 7.755 9.276 1.00 90.00 193 TRP A CA 1
ATOM 1454 C C . TRP A 1 193 ? -6.837 8.898 10.290 1.00 90.00 193 TRP A C 1
ATOM 1456 O O . TRP A 1 193 ? -7.818 9.597 10.533 1.00 90.00 193 TRP A O 1
ATOM 1466 N N . LEU A 1 194 ? -5.640 9.144 10.834 1.00 87.56 194 LEU A N 1
ATOM 1467 C CA . LEU A 1 194 ? -5.398 10.266 11.749 1.00 87.56 194 LEU A CA 1
ATOM 1468 C C . LEU A 1 194 ? -5.696 11.619 11.091 1.00 87.56 194 LEU A C 1
ATOM 1470 O O . LEU A 1 194 ? -6.333 12.471 11.708 1.00 87.56 194 LEU A O 1
ATOM 1474 N N . LEU A 1 195 ? -5.255 11.804 9.844 1.00 85.25 195 LEU A N 1
ATOM 1475 C CA . LEU A 1 195 ? -5.477 13.032 9.079 1.00 85.25 195 LEU A CA 1
ATOM 1476 C C . LEU A 1 195 ? -6.962 13.263 8.795 1.00 85.25 195 LEU A C 1
ATOM 1478 O O . LEU A 1 195 ? -7.474 14.357 9.028 1.00 85.25 195 LEU A O 1
ATOM 1482 N N . HIS A 1 196 ? -7.663 12.218 8.356 1.00 84.62 196 HIS A N 1
ATOM 1483 C CA . HIS A 1 196 ? -9.101 12.274 8.125 1.00 84.62 196 HIS A CA 1
ATOM 1484 C C . HIS A 1 196 ? -9.870 12.615 9.407 1.00 84.62 196 HIS A C 1
ATOM 1486 O O . HIS A 1 196 ? -10.746 13.479 9.402 1.00 84.62 196 HIS A O 1
ATOM 1492 N N . HIS A 1 197 ? -9.502 11.980 10.521 1.00 81.88 197 HIS A N 1
ATOM 1493 C CA . HIS A 1 197 ? -10.143 12.207 11.810 1.00 81.88 197 HIS A CA 1
ATOM 1494 C C . HIS A 1 197 ? -9.932 13.639 12.328 1.00 81.88 197 HIS A C 1
ATOM 1496 O O . HIS A 1 197 ? -10.864 14.257 12.845 1.00 81.88 197 HIS A O 1
ATOM 1502 N N . ALA A 1 198 ? -8.725 14.190 12.164 1.00 79.69 198 ALA A N 1
ATOM 1503 C CA . ALA A 1 198 ? -8.423 15.570 12.542 1.00 79.69 198 ALA A CA 1
ATOM 1504 C C . ALA A 1 198 ? -9.254 16.582 11.731 1.00 79.69 198 ALA A C 1
ATOM 1506 O O . ALA A 1 198 ? -9.867 17.473 12.316 1.00 79.69 198 ALA A O 1
ATOM 1507 N N . ALA A 1 199 ? -9.363 16.394 10.412 1.00 76.25 199 ALA A N 1
ATOM 1508 C CA . ALA A 1 199 ? -10.178 17.254 9.546 1.00 76.25 199 ALA A CA 1
ATOM 1509 C C . ALA A 1 199 ? -11.685 17.178 9.874 1.00 76.25 199 ALA A C 1
ATOM 1511 O O . ALA A 1 199 ? -12.411 18.177 9.824 1.00 76.25 199 ALA A O 1
ATOM 1512 N N . ALA A 1 200 ? -12.177 15.995 10.258 1.00 72.69 200 ALA A N 1
ATOM 1513 C CA . ALA A 1 200 ? -13.562 15.827 10.689 1.00 72.69 200 ALA A CA 1
ATOM 1514 C C . ALA A 1 200 ? -13.860 16.586 11.997 1.00 72.69 200 ALA A C 1
ATOM 1516 O O . ALA A 1 200 ? -14.935 17.176 12.135 1.00 72.69 200 ALA A O 1
ATOM 1517 N N . ALA A 1 201 ? -12.909 16.620 12.939 1.00 70.12 201 ALA A N 1
ATOM 1518 C CA . ALA A 1 201 ? -13.055 17.352 14.197 1.00 70.12 201 ALA A CA 1
ATOM 1519 C C . ALA A 1 201 ? -13.170 18.875 13.984 1.00 70.12 201 ALA A C 1
ATOM 1521 O O . ALA A 1 201 ? -13.998 19.518 14.630 1.00 70.12 201 ALA A O 1
ATOM 1522 N N . GLU A 1 202 ? -12.422 19.440 13.031 1.00 60.62 202 GLU A N 1
ATOM 1523 C CA . GLU A 1 202 ? -12.506 20.865 12.668 1.00 60.62 202 GLU A CA 1
ATOM 1524 C C . GLU A 1 202 ? -13.880 21.252 12.098 1.00 60.62 202 GLU A C 1
ATOM 1526 O O . GLU A 1 202 ? -14.416 22.326 12.382 1.00 60.62 202 GLU A O 1
ATOM 1531 N N . THR A 1 203 ? -14.484 20.355 11.316 1.00 58.62 203 THR A N 1
ATOM 1532 C CA . THR A 1 203 ? -15.756 20.616 10.625 1.00 58.62 203 THR A CA 1
ATOM 1533 C C . THR A 1 203 ? -16.936 20.707 11.602 1.00 58.62 203 THR A C 1
ATOM 1535 O O . THR A 1 203 ? -17.835 21.532 11.429 1.00 58.62 203 THR A O 1
ATOM 1538 N N . VAL A 1 204 ? -16.932 19.895 12.665 1.00 56.81 204 VAL A N 1
ATOM 1539 C CA . VAL A 1 204 ? -17.985 19.914 13.699 1.00 56.81 204 VAL A CA 1
ATOM 1540 C C . VAL A 1 204 ? -17.917 21.192 14.536 1.00 56.81 204 VAL A C 1
ATOM 1542 O O . VAL A 1 204 ? -18.950 21.767 14.882 1.00 56.81 204 VAL A O 1
ATOM 1545 N N . GLU A 1 205 ? -16.710 21.681 14.819 1.00 51.94 205 GLU A N 1
ATOM 1546 C CA . GLU A 1 205 ? -16.531 22.940 15.537 1.00 51.94 205 GLU A CA 1
ATOM 1547 C C . GLU A 1 205 ? -16.943 24.137 14.668 1.00 51.94 205 GLU A C 1
ATOM 1549 O O . GLU A 1 205 ? -17.574 25.067 15.171 1.00 51.94 205 GLU A O 1
ATOM 1554 N N . ALA A 1 206 ? -16.690 24.085 13.353 1.00 50.56 206 ALA A N 1
ATOM 1555 C CA . ALA A 1 206 ? -17.095 25.121 12.404 1.00 50.56 206 ALA A CA 1
ATOM 1556 C C . ALA A 1 206 ? -18.612 25.400 12.427 1.00 50.56 206 ALA A C 1
ATOM 1558 O O . ALA A 1 206 ? -19.024 26.560 12.532 1.00 50.56 206 ALA A O 1
ATOM 1559 N N . VAL A 1 207 ? -19.424 24.336 12.414 1.00 48.44 207 VAL A N 1
ATOM 1560 C CA . VAL A 1 207 ? -20.898 24.388 12.407 1.00 48.44 207 VAL A CA 1
ATOM 1561 C C . VAL A 1 207 ? -21.480 24.898 13.730 1.00 48.44 207 VAL A C 1
ATOM 1563 O O . VAL A 1 207 ? -22.471 25.621 13.720 1.00 48.44 207 VAL A O 1
ATOM 1566 N N . ALA A 1 208 ? -20.842 24.619 14.868 1.00 56.44 208 ALA A N 1
ATOM 1567 C CA . ALA A 1 208 ? -21.293 25.108 16.175 1.00 56.44 208 ALA A CA 1
ATOM 1568 C C . ALA A 1 208 ? -21.052 26.620 16.402 1.00 56.44 208 ALA A C 1
ATOM 1570 O O . ALA A 1 208 ? -21.412 27.149 17.448 1.00 56.44 208 ALA A O 1
ATOM 1571 N N . GLY A 1 209 ? -20.418 27.320 15.449 1.00 51.28 209 GLY A N 1
ATOM 1572 C CA . GLY A 1 209 ? -20.144 28.761 15.532 1.00 51.28 209 GLY A CA 1
ATOM 1573 C C . GLY A 1 209 ? -21.148 29.672 14.824 1.00 51.28 209 GLY A C 1
ATOM 1574 O O . GLY A 1 209 ? -20.900 30.873 14.775 1.00 51.28 209 GLY A O 1
ATOM 1575 N N . PHE A 1 210 ? -22.226 29.137 14.246 1.00 46.97 210 PHE A N 1
ATOM 1576 C CA . PHE A 1 210 ? -23.198 29.923 13.480 1.00 46.97 210 PHE A CA 1
ATOM 1577 C C . PHE A 1 210 ? -24.570 29.918 14.172 1.00 46.97 210 PHE A C 1
ATOM 1579 O O . PHE A 1 210 ? -25.492 29.225 13.753 1.00 46.97 210 PHE A O 1
ATOM 1586 N N . GLU A 1 211 ? -24.693 30.684 15.258 1.00 43.19 211 GLU A N 1
ATOM 1587 C CA . GLU A 1 211 ? -25.992 31.096 15.811 1.00 43.19 211 GLU A CA 1
ATOM 1588 C C . GLU A 1 211 ? -26.448 32.368 15.068 1.00 43.19 211 GLU A C 1
ATOM 1590 O O . GLU A 1 211 ? -25.772 33.398 15.176 1.00 43.19 211 GLU A O 1
ATOM 1595 N N . PRO A 1 212 ? -27.540 32.339 14.278 1.00 50.50 212 PRO A N 1
ATOM 1596 C CA . PRO A 1 212 ? -28.097 33.547 13.685 1.00 50.50 212 PRO A CA 1
ATOM 1597 C C . PRO A 1 212 ? -28.824 34.350 14.772 1.00 50.50 212 PRO A C 1
ATOM 1599 O O . PRO A 1 212 ? -29.778 33.866 15.378 1.00 50.50 212 PRO A O 1
ATOM 1602 N N . THR A 1 213 ? -28.353 35.574 15.023 1.00 49.56 213 THR A N 1
ATOM 1603 C CA . THR A 1 213 ? -29.090 36.585 15.803 1.00 49.56 213 THR A CA 1
ATOM 1604 C C . THR A 1 213 ? -30.123 37.280 14.927 1.00 49.56 213 THR A C 1
ATOM 1606 O O . THR A 1 213 ? -29.791 37.549 13.749 1.00 49.56 213 THR A O 1
#

Radius of gyration: 21.81 Å; chains: 1; bounding box: 46×71×78 Å

Secondary structure (DSSP, 8-state):
---------PPPP-PPPHHHHHHHHHH---S-------S-----HHHHHHHHHHHHHHHTT---TTSSS----HHHHHHHT-TTSEE---GGGS-TT---HHHHHHHHHT-EESSBTTBEE--SSSPPPBHHHHH-S-STTPPPTTEEEEEE-TTSPEEEEETTT--EEEEETTEEEEEEEESSHHHHHHHHHHHHHHHHHHHHHHHTT----

pLDDT: mean 74.86, std 20.93, range [32.28, 97.69]

Sequence (213 aa):
MHAVTTKTTKAPPRGPSLLTLARLTTASAREPSRCPVPPGRETPLFWTSAALIGSLLLSAGRRTTSGLALDLPYRLLTREFGRGRVARFEDVDFPPALTHEPTRRFLRETGLPEDTFPLAADTDGMALPTLAEYYGTQSPDGPPAHLVRLGRLPDGADVVVDGATGAVSTWHPADPTPRPLTPDVSTLVFSLWLLHHAAAAETVEAVAGFEPT

Foldseek 3Di:
DDDDDDDDDDDDDDDDDPVVVVVVLVVPPPDDDDDDDDDDDDPPVVVLVVVLVVLQVQQPPDQDPLRHSDDDALCLCCVQQNPVQFAADDPVLEDPLQPPRSQNCCSHGNGAGDPQPQWNFPRPPHRFAAQCRVVHPPDPPGQDRQWTFGGAGPVGWTWTARRPQQFIFTADPVRRDTHGDHRHPVSVRVSSSSVSVSVVVSVVVVVVPDDDD